Protein AF-0000000072572232 (afdb_homodimer)

Secondary structure (DSSP, 8-state):
----------------SS-------B-----SEEEEEEEE-TTT--EEEES-HHHHHHHHHTT-EEEEEEEEEE---TTTTTS-EEEEEE-TTT--EEEES-HHHHHHHHHTT-EE--GGG-EE-BPTTSSEEEEEEEETTSSS-EEEEES-HHHHHHHHHTTPEEEEEEEEEB--/----------------S--------B-----SEEEEEEEE-TTT--EEEES-HHHHHHHHHTT-EEEEEEEEEE---TTTTTS-EEEEEE-TTT--EEEES-HHHHHHHHHTT-EE--GGG-EE-BPTTSSEEEEEEEETTSSS-EEEEES-HHHHHHHHHTTPEEEEEEEEEB--

Organism: Lactococcus lactis subsp. lactis (strain IL1403) (NCBI:txid272623)

Nearest PDB structures (foldseek):
  4o4h-assembly1_F  TM=4.703E-01  e=6.491E+00  Gallus gallus
  4o4h-assembly1_F  TM=4.704E-01  e=7.653E+00  Gallus gallus

Sequence (352 aa):
MKKIGLVILAAMAFIMGGVINAHQVSADTDPLHERLYRVYNPNSGEHLLTPAGWEVLTLEKAGWKSEGVAFYIPLTEPPYSGYPVVQRLYNPNAGDHHYTTSDFEAASLLSIGWNNDGTAFRFPVAKANTGVPVYRLYNPNAKVGSHHFTMSSFERDSLIKAGWKNEGIAFNAYTKMKKIGLVILAAMAFIMGGVINAHQVSADTDPLHERLYRVYNPNSGEHLLTPAGWEVLTLEKAGWKSEGVAFYIPLTEPPYSGYPVVQRLYNPNAGDHHYTTSDFEAASLLSIGWNNDGTAFRFPVAKANTGVPVYRLYNPNAKVGSHHFTMSSFERDSLIKAGWKNEGIAFNAYTK

Radius of gyration: 26.0 Å; Cα contacts (8 Å, |Δi|>4): 693; chains: 2; bounding box: 51×113×62 Å

InterPro domains:
  IPR043708 Domain of unknown function DUF5648 [PF18885] (36-173)

Structure (mmCIF, N/CA/C/O backbone):
data_AF-0000000072572232-model_v1
#
loop_
_entity.id
_entity.type
_entity.pdbx_description
1 polymer 'Prophage pi3 protein 01'
#
loop_
_atom_site.group_PDB
_atom_site.id
_atom_site.type_symbol
_atom_site.label_atom_id
_atom_site.label_alt_id
_atom_site.label_comp_id
_atom_site.label_asym_id
_atom_site.label_entity_id
_atom_site.label_seq_id
_atom_site.pdbx_PDB_ins_code
_atom_site.Cartn_x
_atom_site.Cartn_y
_atom_site.Cartn_z
_atom_site.occupancy
_atom_site.B_iso_or_equiv
_atom_site.auth_seq_id
_atom_site.auth_comp_id
_atom_site.auth_asym_id
_atom_site.auth_atom_id
_atom_site.pdbx_PDB_model_num
ATOM 1 N N . MET A 1 1 ? 28.875 50.969 32.531 1 31.22 1 MET A N 1
ATOM 2 C CA . MET A 1 1 ? 27.5 50.562 32.188 1 31.22 1 MET A CA 1
ATOM 3 C C . MET A 1 1 ? 27.391 49.062 32.094 1 31.22 1 MET A C 1
ATOM 5 O O . MET A 1 1 ? 28.188 48.406 31.422 1 31.22 1 MET A O 1
ATOM 9 N N . LYS A 1 2 ? 26.938 48.469 33.125 1 35.78 2 LYS A N 1
ATOM 10 C CA . LYS A 1 2 ? 26.891 47.094 33.531 1 35.78 2 LYS A CA 1
ATOM 11 C C . LYS A 1 2 ? 26 46.25 32.625 1 35.78 2 LYS A C 1
ATOM 13 O O . LYS A 1 2 ? 24.828 46.562 32.406 1 35.78 2 LYS A O 1
ATOM 18 N N . LYS A 1 3 ? 26.516 45.688 31.609 1 35.47 3 LYS A N 1
ATOM 19 C CA . LYS A 1 3 ? 25.906 44.906 30.547 1 35.47 3 LYS A CA 1
ATOM 20 C C . LYS A 1 3 ? 25.047 43.781 31.109 1 35.47 3 LYS A C 1
ATOM 22 O O . LYS A 1 3 ? 25.578 42.875 31.766 1 35.47 3 LYS A O 1
ATOM 27 N N . ILE A 1 4 ? 23.812 44.031 31.547 1 31.38 4 ILE A N 1
ATOM 28 C CA . ILE A 1 4 ? 22.922 43.062 32.188 1 31.38 4 ILE A CA 1
ATOM 29 C C . ILE A 1 4 ? 22.594 41.938 31.188 1 31.38 4 ILE A C 1
ATOM 31 O O . ILE A 1 4 ? 22.094 42.188 30.078 1 31.38 4 ILE A O 1
ATOM 35 N N . GLY A 1 5 ? 23.312 40.938 31.125 1 27.23 5 GLY A N 1
ATOM 36 C CA . GLY A 1 5 ? 23.234 39.812 30.234 1 27.23 5 GLY A CA 1
ATOM 37 C C . GLY A 1 5 ? 21.875 39.125 30.266 1 27.23 5 GLY A C 1
ATOM 38 O O . GLY A 1 5 ? 21.469 38.594 31.297 1 27.23 5 GLY A O 1
ATOM 39 N N . LEU A 1 6 ? 20.859 39.594 29.672 1 23.14 6 LEU A N 1
ATOM 40 C CA . LEU A 1 6 ? 19.484 39.125 29.75 1 23.14 6 LEU A CA 1
ATOM 41 C C . LEU A 1 6 ? 19.375 37.719 29.172 1 23.14 6 LEU A C 1
ATOM 43 O O . LEU A 1 6 ? 19.672 37.469 28 1 23.14 6 LEU A O 1
ATOM 47 N N . VAL A 1 7 ? 19.516 36.688 29.953 1 24.48 7 VAL A N 1
ATOM 48 C CA . VAL A 1 7 ? 19.391 35.25 29.672 1 24.48 7 VAL A CA 1
ATOM 49 C C . VAL A 1 7 ? 17.969 34.938 29.203 1 24.48 7 VAL A C 1
ATOM 51 O O . VAL A 1 7 ? 17 35.188 29.938 1 24.48 7 VAL A O 1
ATOM 54 N N . ILE A 1 8 ? 17.562 35.188 28.109 1 22.77 8 ILE A N 1
ATOM 55 C CA . ILE A 1 8 ? 16.203 34.938 27.641 1 22.77 8 ILE A CA 1
ATOM 56 C C . ILE A 1 8 ? 15.867 33.469 27.703 1 22.77 8 ILE A C 1
ATOM 58 O O . ILE A 1 8 ? 16.578 32.625 27.109 1 22.77 8 ILE A O 1
ATOM 62 N N . LEU A 1 9 ? 15.227 32.938 28.734 1 24.44 9 LEU A N 1
ATOM 63 C CA . LEU A 1 9 ? 14.648 31.641 29.094 1 24.44 9 LEU A CA 1
ATOM 64 C C . LEU A 1 9 ? 13.648 31.172 28.031 1 24.44 9 LEU A C 1
ATOM 66 O O . LEU A 1 9 ? 12.664 31.875 27.766 1 24.44 9 LEU A O 1
ATOM 70 N N . ALA A 1 10 ? 13.914 30.547 27.062 1 26.89 10 ALA A N 1
ATOM 71 C CA . ALA A 1 10 ? 13.164 29.922 25.969 1 26.89 10 ALA A CA 1
ATOM 72 C C . ALA A 1 10 ? 12.008 29.094 26.516 1 26.89 10 ALA A C 1
ATOM 74 O O . ALA A 1 10 ? 12.211 28.094 27.188 1 26.89 10 ALA A O 1
ATOM 75 N N . ALA A 1 11 ? 10.898 29.547 26.938 1 24.59 11 ALA A N 1
ATOM 76 C CA . ALA A 1 11 ? 9.695 28.953 27.5 1 24.59 11 ALA A CA 1
ATOM 77 C C . ALA A 1 11 ? 9.125 27.891 26.562 1 24.59 11 ALA A C 1
ATOM 79 O O . ALA A 1 11 ? 8.617 28.203 25.484 1 24.59 11 ALA A O 1
ATOM 80 N N . MET A 1 12 ? 9.703 26.703 26.25 1 28.84 12 MET A N 1
ATOM 81 C CA . MET A 1 12 ? 9.117 25.438 25.859 1 28.84 12 MET A CA 1
ATOM 82 C C . MET A 1 12 ? 7.793 25.203 26.562 1 28.84 12 MET A C 1
ATOM 84 O O . MET A 1 12 ? 7.75 25.125 27.797 1 28.84 12 MET A O 1
ATOM 88 N N . ALA A 1 13 ? 6.754 25.812 26.391 1 28.73 13 ALA A N 1
ATOM 89 C CA . ALA A 1 13 ? 5.648 25.531 27.312 1 28.73 13 ALA A CA 1
ATOM 90 C C . ALA A 1 13 ? 5.504 24.031 27.562 1 28.73 13 ALA A C 1
ATOM 92 O O . ALA A 1 13 ? 5.316 23.266 26.625 1 28.73 13 ALA A O 1
ATOM 93 N N . PHE A 1 14 ? 6.027 23.391 28.516 1 26.78 14 PHE A N 1
ATOM 94 C CA . PHE A 1 14 ? 5.742 22.266 29.406 1 26.78 14 PHE A CA 1
ATOM 95 C C . PHE A 1 14 ? 4.238 22.078 29.578 1 26.78 14 PHE A C 1
ATOM 97 O O . PHE A 1 14 ? 3.596 22.859 30.281 1 26.78 14 PHE A O 1
ATOM 104 N N . ILE A 1 15 ? 3.383 21.75 28.625 1 31.12 15 ILE A N 1
ATOM 105 C CA . ILE A 1 15 ? 2.152 21.188 29.172 1 31.12 15 ILE A CA 1
ATOM 106 C C . ILE A 1 15 ? 2.473 20.344 30.406 1 31.12 15 ILE A C 1
ATOM 108 O O . ILE A 1 15 ? 3.367 19.484 30.359 1 31.12 15 ILE A O 1
ATOM 112 N N . MET A 1 16 ? 2.23 20.672 31.531 1 27.77 16 MET A N 1
ATOM 113 C CA . MET A 1 16 ? 2.301 19.922 32.781 1 27.77 16 MET A CA 1
ATOM 114 C C . MET A 1 16 ? 1.987 18.453 32.562 1 27.77 16 MET A C 1
ATOM 116 O O . MET A 1 16 ? 1.355 18.094 31.562 1 27.77 16 MET A O 1
ATOM 120 N N . GLY A 1 17 ? 2.393 17.406 33.469 1 31.92 17 GLY A N 1
ATOM 121 C CA . GLY A 1 17 ? 2.391 15.977 33.781 1 31.92 17 GLY A CA 1
ATOM 122 C C . GLY A 1 17 ? 1.076 15.297 33.438 1 31.92 17 GLY A C 1
ATOM 123 O O . GLY A 1 17 ? 0.829 14.172 33.875 1 31.92 17 GLY A O 1
ATOM 124 N N . GLY A 1 18 ? 0.035 16.047 33.219 1 32.09 18 GLY A N 1
ATOM 125 C CA . GLY A 1 18 ? -1.15 15.219 33.062 1 32.09 18 GLY A CA 1
ATOM 126 C C . GLY A 1 18 ? -1.168 14.43 31.766 1 32.09 18 GLY A C 1
ATOM 127 O O . GLY A 1 18 ? -0.594 14.867 30.766 1 32.09 18 GLY A O 1
ATOM 128 N N . VAL A 1 19 ? -1.332 13.07 31.75 1 33.12 19 VAL A N 1
ATOM 129 C CA . VAL A 1 19 ? -1.495 12 30.766 1 33.12 19 VAL A CA 1
ATOM 130 C C . VAL A 1 19 ? -2.377 12.484 29.609 1 33.12 19 VAL A C 1
ATOM 132 O O . VAL A 1 19 ? -3.602 12.562 29.75 1 33.12 19 VAL A O 1
ATOM 135 N N . ILE A 1 20 ? -2.107 13.672 29.016 1 38.25 20 ILE A N 1
ATOM 136 C CA . ILE A 1 20 ? -2.969 13.898 27.859 1 38.25 20 ILE A CA 1
ATOM 137 C C . ILE A 1 20 ? -2.975 12.656 26.969 1 38.25 20 ILE A C 1
ATOM 139 O O . ILE A 1 20 ? -1.915 12.117 26.641 1 38.25 20 ILE A O 1
ATOM 143 N N . ASN A 1 21 ? -3.914 11.82 27.125 1 39.12 21 ASN A N 1
ATOM 144 C CA . ASN A 1 21 ? -4.199 10.695 26.25 1 39.12 21 ASN A CA 1
ATOM 145 C C . ASN A 1 21 ? -4.195 11.125 24.781 1 39.12 21 ASN A C 1
ATOM 147 O O . ASN A 1 21 ? -5.223 11.555 24.25 1 39.12 21 ASN A O 1
ATOM 151 N N . ALA A 1 22 ? -3.094 11.859 24.391 1 46.31 22 ALA A N 1
ATOM 152 C CA . ALA A 1 22 ? -2.914 12.18 22.984 1 46.31 22 ALA A CA 1
ATOM 153 C C . ALA A 1 22 ? -3.227 10.977 22.109 1 46.31 22 ALA A C 1
ATOM 155 O O . ALA A 1 22 ? -3.109 9.828 22.547 1 46.31 22 ALA A O 1
ATOM 156 N N . HIS A 1 23 ? -4.152 11.242 21.188 1 50.34 23 HIS A N 1
ATOM 157 C CA . HIS A 1 23 ? -4.336 10.172 20.219 1 50.34 23 HIS A CA 1
ATOM 158 C C . HIS A 1 23 ? -3.031 9.414 19.984 1 50.34 23 HIS A C 1
ATOM 160 O O . HIS A 1 23 ? -2.033 10.008 19.562 1 50.34 23 HIS A O 1
ATOM 166 N N . GLN A 1 24 ? -2.879 8.312 20.781 1 49.5 24 GLN A N 1
ATOM 167 C CA . GLN A 1 24 ? -1.706 7.453 20.672 1 49.5 24 GLN A CA 1
ATOM 168 C C . GLN A 1 24 ? -1.565 6.902 19.25 1 49.5 24 GLN A C 1
ATOM 170 O O . GLN A 1 24 ? -2.43 6.164 18.781 1 49.5 24 GLN A O 1
ATOM 175 N N . VAL A 1 25 ? -1.086 7.734 18.328 1 55.62 25 VAL A N 1
ATOM 176 C CA . VAL A 1 25 ? -0.628 7.141 17.078 1 55.62 25 VAL A CA 1
ATOM 177 C C . VAL A 1 25 ? 0.175 5.875 17.359 1 55.62 25 VAL A C 1
ATOM 179 O O . VAL A 1 25 ? 0.998 5.852 18.281 1 55.62 25 VAL A O 1
ATOM 182 N N . SER A 1 26 ? -0.55 4.754 17.109 1 53.94 26 SER A N 1
ATOM 183 C CA . SER A 1 26 ? 0.166 3.502 17.344 1 53.94 26 SER A CA 1
ATOM 184 C C . SER A 1 26 ? 1.565 3.547 16.75 1 53.94 26 SER A C 1
ATOM 186 O O . SER A 1 26 ? 1.743 3.992 15.609 1 53.94 26 SER A O 1
ATOM 188 N N . ALA A 1 27 ? 2.559 3.457 17.641 1 47.38 27 ALA A N 1
ATOM 189 C CA . ALA A 1 27 ? 3.967 3.355 17.266 1 47.38 27 ALA A CA 1
ATOM 190 C C . ALA A 1 27 ? 4.188 2.236 16.25 1 47.38 27 ALA A C 1
ATOM 192 O O . ALA A 1 27 ? 5.32 1.79 16.047 1 47.38 27 ALA A O 1
ATOM 193 N N . ASP A 1 28 ? 2.988 1.744 15.633 1 54.41 28 ASP A N 1
ATOM 194 C CA . ASP A 1 28 ? 3.361 0.708 14.672 1 54.41 28 ASP A CA 1
ATOM 195 C C . ASP A 1 28 ? 4.52 1.166 13.789 1 54.41 28 ASP A C 1
ATOM 197 O O . ASP A 1 28 ? 4.473 2.252 13.203 1 54.41 28 ASP A O 1
ATOM 201 N N . THR A 1 29 ? 5.664 0.554 14.219 1 56.69 29 THR A N 1
ATOM 202 C CA . THR A 1 29 ? 6.945 0.84 13.586 1 56.69 29 THR A CA 1
ATOM 203 C C . THR A 1 29 ? 6.789 0.979 12.078 1 56.69 29 THR A C 1
ATOM 205 O O . THR A 1 29 ? 5.883 0.385 11.484 1 56.69 29 THR A O 1
ATOM 208 N N . ASP A 1 30 ? 7.406 2.021 11.531 1 57.66 30 ASP A N 1
ATOM 209 C CA . ASP A 1 30 ? 7.547 2.355 10.117 1 57.66 30 ASP A CA 1
ATOM 210 C C . ASP A 1 30 ? 7.855 1.11 9.289 1 57.66 30 ASP A C 1
ATOM 212 O O . ASP A 1 30 ? 8.664 0.272 9.695 1 57.66 30 ASP A O 1
ATOM 216 N N . PRO A 1 31 ? 6.898 0.952 8.336 1 62.91 31 PRO A N 1
ATOM 217 C CA . PRO A 1 31 ? 7.246 -0.194 7.492 1 62.91 31 PRO A CA 1
ATOM 218 C C . PRO A 1 31 ? 8.602 -0.031 6.809 1 62.91 31 PRO A C 1
ATOM 220 O O . PRO A 1 31 ? 8.938 1.06 6.336 1 62.91 31 PRO A O 1
ATOM 223 N N . LEU A 1 32 ? 9.555 -0.883 7.004 1 74.62 32 LEU A N 1
ATOM 224 C CA . LEU A 1 32 ? 10.828 -0.903 6.289 1 74.62 32 LEU A CA 1
ATOM 225 C C . LEU A 1 32 ? 10.656 -1.463 4.883 1 74.62 32 LEU A C 1
ATOM 227 O O . LEU A 1 32 ? 11.344 -1.042 3.953 1 74.62 32 LEU A O 1
ATOM 231 N N . HIS A 1 33 ? 9.688 -2.232 4.793 1 88.12 33 HIS A N 1
ATOM 232 C CA . HIS A 1 33 ? 9.422 -2.918 3.535 1 88.12 33 HIS A CA 1
ATOM 233 C C . HIS A 1 33 ? 7.93 -2.977 3.242 1 88.12 33 HIS A C 1
ATOM 235 O O . HIS A 1 33 ? 7.109 -2.785 4.141 1 88.12 33 HIS A O 1
ATOM 241 N N . GLU A 1 34 ? 7.68 -3.033 2.025 1 91.31 34 GLU A N 1
ATOM 242 C CA . GLU A 1 34 ? 6.312 -3.301 1.597 1 91.31 34 GLU A CA 1
ATOM 243 C C . GLU A 1 34 ? 6.004 -4.793 1.628 1 91.31 34 GLU A C 1
ATOM 245 O O . GLU A 1 34 ? 6.887 -5.621 1.384 1 91.31 34 GLU A O 1
ATOM 250 N N . ARG A 1 35 ? 4.785 -5.117 1.981 1 91.5 35 ARG A N 1
ATOM 251 C CA . ARG A 1 35 ? 4.348 -6.508 2.004 1 91.5 35 ARG A CA 1
ATOM 252 C C . ARG A 1 35 ? 3.934 -6.977 0.612 1 91.5 35 ARG A C 1
ATOM 254 O O . ARG A 1 35 ? 3.289 -6.234 -0.131 1 91.5 35 ARG A O 1
ATOM 261 N N . LEU A 1 36 ? 4.371 -8.18 0.277 1 94.69 36 LEU A N 1
ATOM 262 C CA . LEU A 1 36 ? 3.883 -8.906 -0.892 1 94.69 36 LEU A CA 1
ATOM 263 C C . LEU A 1 36 ? 3.051 -10.117 -0.474 1 94.69 36 LEU A C 1
ATOM 265 O O . LEU A 1 36 ? 3.559 -11.023 0.181 1 94.69 36 LEU A O 1
ATOM 269 N N . TYR A 1 37 ? 1.81 -10.117 -0.898 1 93.56 37 TYR A N 1
ATOM 270 C CA . TYR A 1 37 ? 0.862 -11.141 -0.469 1 93.56 37 TYR A CA 1
ATOM 271 C C . TYR A 1 37 ? 0.821 -12.297 -1.461 1 93.56 37 TYR A C 1
ATOM 273 O O . TYR A 1 37 ? 1.107 -12.117 -2.646 1 93.56 37 TYR A O 1
ATOM 281 N N . ARG A 1 38 ? 0.515 -13.414 -0.936 1 93.75 38 ARG A N 1
ATOM 282 C CA . ARG A 1 38 ? 0.226 -14.578 -1.764 1 93.75 38 ARG A CA 1
ATOM 283 C C . ARG A 1 38 ? -1.171 -15.125 -1.479 1 93.75 38 ARG A C 1
ATOM 285 O O . ARG A 1 38 ? -1.583 -15.211 -0.32 1 93.75 38 ARG A O 1
ATOM 292 N N . VAL A 1 39 ? -1.889 -15.398 -2.553 1 93.69 39 VAL A N 1
ATOM 293 C CA . VAL A 1 39 ? -3.252 -15.914 -2.467 1 93.69 39 VAL A CA 1
ATOM 294 C C . VAL A 1 39 ? -3.381 -17.188 -3.305 1 93.69 39 VAL A C 1
ATOM 296 O O . VAL A 1 39 ? -2.84 -17.266 -4.41 1 93.69 39 VAL A O 1
ATOM 299 N N . TYR A 1 40 ? -4.059 -18.156 -2.771 1 92.94 40 TYR A N 1
ATOM 300 C CA . TYR A 1 40 ? -4.152 -19.484 -3.375 1 92.94 40 TYR A CA 1
ATOM 301 C C . TYR A 1 40 ? -5.547 -19.734 -3.928 1 92.94 40 TYR A C 1
ATOM 303 O O . TYR A 1 40 ? -6.547 -19.422 -3.275 1 92.94 40 TYR A O 1
ATOM 311 N N . ASN A 1 41 ? -5.648 -20.188 -5.16 1 92.56 41 ASN A N 1
ATOM 312 C CA . ASN A 1 41 ? -6.898 -20.656 -5.75 1 92.56 41 ASN A CA 1
ATOM 313 C C . ASN A 1 41 ? -7.043 -22.172 -5.621 1 92.56 41 ASN A C 1
ATOM 315 O O . ASN A 1 41 ? -6.383 -22.922 -6.34 1 92.56 41 ASN A O 1
ATOM 319 N N . PRO A 1 42 ? -7.934 -22.641 -4.738 1 90.75 42 PRO A N 1
ATOM 320 C CA . PRO A 1 42 ? -8.031 -24.094 -4.539 1 90.75 42 PRO A CA 1
ATOM 321 C C . PRO A 1 42 ? -8.594 -24.812 -5.758 1 90.75 42 PRO A C 1
ATOM 323 O O . PRO A 1 42 ? -8.438 -26.031 -5.887 1 90.75 42 PRO A O 1
ATOM 326 N N . ASN A 1 43 ? -9.273 -24.125 -6.613 1 89 43 ASN A N 1
ATOM 327 C CA . ASN A 1 43 ? -9.867 -24.75 -7.793 1 89 43 ASN A CA 1
ATOM 328 C C . ASN A 1 43 ? -8.828 -24.984 -8.891 1 89 43 ASN A C 1
ATOM 330 O O . ASN A 1 43 ? -8.805 -26.047 -9.516 1 89 43 ASN A O 1
ATOM 334 N N . SER A 1 44 ? -8 -24.047 -9.094 1 86.12 44 SER A N 1
ATOM 335 C CA . SER A 1 44 ? -7.039 -24.156 -10.18 1 86.12 44 SER A CA 1
ATOM 336 C C . SER A 1 44 ? -5.668 -24.594 -9.672 1 86.12 44 SER A C 1
ATOM 338 O O . SER A 1 44 ? -4.82 -25.031 -10.453 1 86.12 44 SER A O 1
ATOM 340 N N . GLY A 1 45 ? -5.387 -24.328 -8.32 1 86.5 45 GLY A N 1
ATOM 341 C CA . GLY A 1 45 ? -4.074 -24.594 -7.762 1 86.5 45 GLY A CA 1
ATOM 342 C C . GLY A 1 45 ? -3.104 -23.453 -7.922 1 86.5 45 GLY A C 1
ATOM 343 O O . GLY A 1 45 ? -1.923 -23.578 -7.59 1 86.5 45 GLY A O 1
ATOM 344 N N . GLU A 1 46 ? -3.523 -22.328 -8.328 1 89.44 46 GLU A N 1
ATOM 345 C CA . GLU A 1 46 ? -2.658 -21.188 -8.609 1 89.44 46 GLU A CA 1
ATOM 346 C C . GLU A 1 46 ? -2.35 -20.406 -7.336 1 89.44 46 GLU A C 1
ATOM 348 O O . GLU A 1 46 ? -3.232 -20.188 -6.504 1 89.44 46 GLU A O 1
ATOM 353 N N . HIS A 1 47 ? -1.087 -20.031 -7.219 1 92.81 47 HIS A N 1
ATOM 354 C CA . HIS A 1 47 ? -0.665 -19.047 -6.219 1 92.81 47 HIS A CA 1
ATOM 355 C C . HIS A 1 47 ? -0.37 -17.703 -6.859 1 92.81 47 HIS A C 1
ATOM 357 O O . HIS A 1 47 ? 0.496 -17.594 -7.734 1 92.81 47 HIS A O 1
ATOM 363 N N . LEU A 1 48 ? -1.125 -16.734 -6.441 1 94.5 48 LEU A N 1
ATOM 364 C CA . LEU A 1 48 ? -0.997 -15.391 -6.996 1 94.5 48 LEU A CA 1
ATOM 365 C C . LEU A 1 48 ? -0.264 -14.469 -6.027 1 94.5 48 LEU A C 1
ATOM 367 O O . LEU A 1 48 ? -0.529 -14.492 -4.824 1 94.5 48 LEU A O 1
ATOM 371 N N . LEU A 1 49 ? 0.694 -13.719 -6.543 1 96.31 49 LEU A N 1
ATOM 372 C CA . LEU A 1 49 ? 1.363 -12.672 -5.773 1 96.31 49 LEU A CA 1
ATOM 373 C C . LEU A 1 49 ? 0.757 -11.305 -6.07 1 96.31 49 LEU A C 1
ATOM 375 O O . LEU A 1 49 ? 0.461 -10.992 -7.227 1 96.31 49 LEU A O 1
ATOM 379 N N . THR A 1 50 ? 0.612 -10.5 -4.98 1 96.44 50 THR A N 1
ATOM 380 C CA . THR A 1 50 ? 0.094 -9.156 -5.211 1 96.44 50 THR A CA 1
ATOM 381 C C . THR A 1 50 ? 0.576 -8.195 -4.129 1 96.44 50 THR A C 1
ATOM 383 O O . THR A 1 50 ? 0.619 -8.555 -2.949 1 96.44 50 THR A O 1
ATOM 386 N N . PRO A 1 51 ? 0.976 -6.984 -4.539 1 95.25 51 PRO A N 1
ATOM 387 C CA . PRO A 1 51 ? 1.249 -5.941 -3.549 1 95.25 51 PRO A CA 1
ATOM 388 C C . PRO A 1 51 ? -0.014 -5.219 -3.09 1 95.25 51 PRO A C 1
ATOM 390 O O . PRO A 1 51 ? 0.038 -4.398 -2.168 1 95.25 51 PRO A O 1
ATOM 393 N N . ALA A 1 52 ? -1.139 -5.488 -3.76 1 94.56 52 ALA A N 1
ATOM 394 C CA . ALA A 1 52 ? -2.385 -4.77 -3.508 1 94.56 52 ALA A CA 1
ATOM 395 C C . ALA A 1 52 ? -3.225 -5.48 -2.451 1 94.56 52 ALA A C 1
ATOM 397 O O . ALA A 1 52 ? -3.893 -6.477 -2.748 1 94.56 52 ALA A O 1
ATOM 398 N N . GLY A 1 53 ? -3.312 -4.867 -1.285 1 92.62 53 GLY A N 1
ATOM 399 C CA . GLY A 1 53 ? -4.105 -5.473 -0.226 1 92.62 53 GLY A CA 1
ATOM 400 C C . GLY A 1 53 ? -5.57 -5.633 -0.592 1 92.62 53 GLY A C 1
ATOM 401 O O . GLY A 1 53 ? -6.199 -6.625 -0.226 1 92.62 53 GLY A O 1
ATOM 402 N N . TRP A 1 54 ? -6.109 -4.637 -1.287 1 93.75 54 TRP A N 1
ATOM 403 C CA . TRP A 1 54 ? -7.516 -4.711 -1.659 1 93.75 54 TRP A CA 1
ATOM 404 C C . TRP A 1 54 ? -7.777 -5.902 -2.574 1 93.75 54 TRP A C 1
ATOM 406 O O . TRP A 1 54 ? -8.875 -6.461 -2.578 1 93.75 54 TRP A O 1
ATOM 416 N N . GLU A 1 55 ? -6.793 -6.266 -3.389 1 95.69 55 GLU A N 1
ATOM 417 C CA . GLU A 1 55 ? -6.973 -7.418 -4.266 1 95.69 55 GLU A CA 1
ATOM 418 C C . GLU A 1 55 ? -7.152 -8.703 -3.461 1 95.69 55 GLU A C 1
ATOM 420 O O . GLU A 1 55 ? -7.906 -9.586 -3.861 1 95.69 55 GLU A O 1
ATOM 425 N N . VAL A 1 56 ? -6.414 -8.805 -2.354 1 94.81 56 VAL A N 1
ATOM 426 C CA . VAL A 1 56 ? -6.539 -9.969 -1.489 1 94.81 56 VAL A CA 1
ATOM 427 C C . VAL A 1 56 ? -7.992 -10.141 -1.062 1 94.81 56 VAL A C 1
ATOM 429 O O . VAL A 1 56 ? -8.555 -11.234 -1.172 1 94.81 56 VAL A O 1
ATOM 432 N N . LEU A 1 57 ? -8.594 -9.07 -0.71 1 92.81 57 LEU A N 1
ATOM 433 C CA . LEU A 1 57 ? -9.984 -9.109 -0.262 1 92.81 57 LEU A CA 1
ATOM 434 C C . LEU A 1 57 ? -10.914 -9.508 -1.405 1 92.81 57 LEU A C 1
ATOM 436 O O . LEU A 1 57 ? -11.836 -10.305 -1.215 1 92.81 57 LEU A O 1
ATOM 440 N N . THR A 1 58 ? -10.648 -8.953 -2.531 1 94.38 58 THR A N 1
ATOM 441 C CA . THR A 1 58 ? -11.461 -9.242 -3.707 1 94.38 58 THR A CA 1
ATOM 442 C C . THR A 1 58 ? -11.359 -10.719 -4.082 1 94.38 58 THR A C 1
ATOM 444 O O . THR A 1 58 ? -12.367 -11.359 -4.367 1 94.38 58 THR A O 1
ATOM 447 N N . LEU A 1 59 ? -10.156 -11.258 -4.031 1 95.19 59 LEU A N 1
ATOM 448 C CA . LEU A 1 59 ? -9.922 -12.648 -4.398 1 95.19 59 LEU A CA 1
ATOM 449 C C . LEU A 1 59 ? -10.531 -13.594 -3.361 1 95.19 59 LEU A C 1
ATOM 451 O O . LEU A 1 59 ? -11.07 -14.648 -3.713 1 95.19 59 LEU A O 1
ATOM 455 N N . GLU A 1 60 ? -10.461 -13.188 -2.074 1 94.62 60 GLU A N 1
ATOM 456 C CA . GLU A 1 60 ? -11.086 -14 -1.037 1 94.62 60 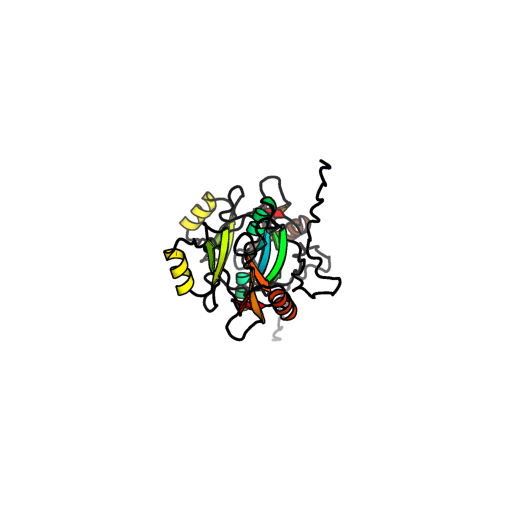GLU A CA 1
ATOM 457 C C . GLU A 1 60 ? -12.594 -14.094 -1.231 1 94.62 60 GLU A C 1
ATOM 459 O O . GLU A 1 60 ? -13.188 -15.156 -1.062 1 94.62 60 GLU A O 1
ATOM 464 N N . LYS A 1 61 ? -13.164 -13.008 -1.647 1 94.38 61 LYS A N 1
ATOM 465 C CA . LYS A 1 61 ? -14.594 -13 -1.939 1 94.38 61 LYS A CA 1
ATOM 466 C C . LYS A 1 61 ? -14.922 -13.906 -3.121 1 94.38 61 LYS A C 1
ATOM 468 O O . LYS A 1 61 ? -16.016 -14.469 -3.195 1 94.38 61 LYS A O 1
ATOM 473 N N . ALA A 1 62 ? -13.938 -14.117 -3.963 1 96.12 62 ALA A N 1
ATOM 474 C CA . ALA A 1 62 ? -14.109 -14.945 -5.156 1 96.12 62 ALA A CA 1
ATOM 475 C C . ALA A 1 62 ? -13.758 -16.406 -4.875 1 96.12 62 ALA A C 1
ATOM 477 O O . ALA A 1 62 ? -13.734 -17.234 -5.789 1 96.12 62 ALA A O 1
ATOM 478 N N . GLY A 1 63 ? -13.383 -16.688 -3.646 1 95.69 63 GLY A N 1
ATOM 479 C CA . GLY A 1 63 ? -13.188 -18.078 -3.275 1 95.69 63 GLY A CA 1
ATOM 480 C C . GLY A 1 63 ? -11.719 -18.453 -3.119 1 95.69 63 GLY A C 1
ATOM 481 O O . GLY A 1 63 ? -11.398 -19.594 -2.777 1 95.69 63 GLY A O 1
ATOM 482 N N . TRP A 1 64 ? -10.906 -17.516 -3.375 1 94.25 64 TRP A N 1
ATOM 483 C CA . TRP A 1 64 ? -9.484 -17.75 -3.123 1 94.25 64 TRP A CA 1
ATOM 484 C C . TRP A 1 64 ? -9.188 -17.75 -1.627 1 94.25 64 TRP A C 1
ATOM 486 O O . TRP A 1 64 ? -10.039 -17.344 -0.822 1 94.25 64 TRP A O 1
ATOM 496 N N . LYS A 1 65 ? -8.008 -18.234 -1.244 1 92.81 65 LYS A N 1
ATOM 497 C CA . LYS A 1 65 ? -7.566 -18.281 0.148 1 92.81 65 LYS A CA 1
ATOM 498 C C . LYS A 1 65 ? -6.27 -17.5 0.336 1 92.81 65 LYS A C 1
ATOM 500 O O . LYS A 1 65 ? -5.262 -17.797 -0.307 1 92.81 65 LYS A O 1
ATOM 505 N N . SER A 1 66 ? -6.387 -16.516 1.218 1 92.88 66 SER A N 1
ATOM 506 C CA . SER A 1 66 ? -5.16 -15.789 1.529 1 92.88 66 SER A CA 1
ATOM 507 C C . SER A 1 66 ? -4.145 -16.688 2.232 1 92.88 66 SER A C 1
ATOM 509 O O . SER A 1 66 ? -4.496 -17.438 3.15 1 92.88 66 SER A O 1
ATOM 511 N N . GLU A 1 67 ? -2.902 -16.562 1.81 1 90.88 67 GLU A N 1
ATOM 512 C CA . GLU A 1 67 ? -1.796 -17.219 2.486 1 90.88 67 GLU A CA 1
ATOM 513 C C . GLU A 1 67 ? -0.989 -16.234 3.328 1 90.88 67 GLU A C 1
ATOM 515 O O . GLU A 1 67 ? -0.081 -16.641 4.062 1 90.88 67 GLU A O 1
ATOM 520 N N . GLY A 1 68 ? -1.347 -14.938 3.252 1 90.06 68 GLY A N 1
ATOM 521 C CA . GLY A 1 68 ? -0.683 -13.891 4.012 1 90.06 68 GLY A CA 1
ATOM 522 C C . GLY A 1 68 ? 0.471 -13.25 3.262 1 90.06 68 GLY A C 1
ATOM 523 O O . GLY A 1 68 ? 0.442 -13.156 2.033 1 90.06 68 GLY A O 1
ATOM 524 N N . VAL A 1 69 ? 1.383 -12.719 4.02 1 91 69 VAL A N 1
ATOM 525 C CA . VAL A 1 69 ? 2.555 -12.062 3.445 1 91 69 VAL A CA 1
ATOM 526 C C . VAL A 1 69 ? 3.598 -13.109 3.066 1 91 69 VAL A C 1
ATOM 528 O O . VAL A 1 69 ? 4.129 -13.812 3.934 1 91 69 VAL A O 1
ATOM 531 N N . ALA A 1 70 ? 3.844 -13.18 1.781 1 92.12 70 ALA A N 1
ATOM 532 C CA . ALA A 1 70 ? 4.805 -14.164 1.289 1 92.12 70 ALA A CA 1
ATOM 533 C C . ALA A 1 70 ? 6.23 -13.633 1.387 1 92.12 70 ALA A C 1
ATOM 535 O O . ALA A 1 70 ? 7.152 -14.375 1.744 1 92.12 70 ALA A O 1
ATOM 536 N N . PHE A 1 71 ? 6.363 -12.344 1.012 1 93.06 71 PHE A N 1
ATOM 537 C CA . PHE A 1 71 ? 7.672 -11.703 0.972 1 93.06 71 PHE A CA 1
ATOM 538 C C . PHE A 1 71 ? 7.559 -10.227 1.324 1 93.06 71 PHE A C 1
ATOM 540 O O . PHE A 1 71 ? 6.461 -9.672 1.356 1 93.06 71 PHE A O 1
ATOM 547 N N . TYR A 1 72 ? 8.742 -9.688 1.591 1 93 72 TYR A N 1
ATOM 548 C CA . TYR A 1 72 ? 8.867 -8.242 1.727 1 93 72 TYR A CA 1
ATOM 549 C C . TYR A 1 72 ? 9.68 -7.652 0.58 1 93 72 TYR A C 1
ATOM 551 O O . TYR A 1 72 ? 10.656 -8.258 0.126 1 93 72 TYR A O 1
ATOM 559 N N . ILE A 1 73 ? 9.211 -6.492 0.15 1 95.5 73 ILE A N 1
ATOM 560 C CA . ILE A 1 73 ? 9.828 -5.883 -1.025 1 95.5 73 ILE A CA 1
ATOM 561 C C . ILE A 1 73 ? 10.203 -4.434 -0.718 1 95.5 73 ILE A C 1
ATOM 563 O O . ILE A 1 73 ? 9.797 -3.885 0.306 1 95.5 73 ILE A O 1
ATOM 567 N N . PRO A 1 74 ? 11.047 -3.842 -1.585 1 94.81 74 PRO A N 1
ATOM 568 C CA . PRO A 1 74 ? 11.492 -2.473 -1.309 1 94.81 74 PRO A CA 1
ATOM 569 C C . PRO A 1 74 ? 10.328 -1.491 -1.182 1 94.81 74 PRO A C 1
ATOM 571 O O . PRO A 1 74 ? 9.344 -1.592 -1.924 1 94.81 74 PRO A O 1
ATOM 574 N N . LEU A 1 75 ? 10.5 -0.682 -0.19 1 93.12 75 LEU A N 1
ATOM 575 C CA . LEU A 1 75 ? 9.617 0.472 -0.073 1 93.12 75 LEU A CA 1
ATOM 57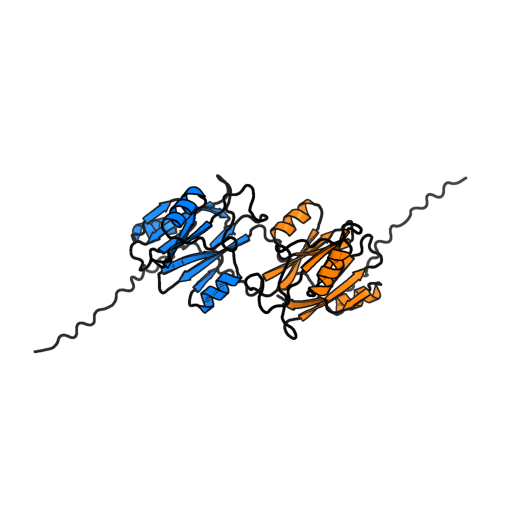6 C C . LEU A 1 75 ? 10.156 1.653 -0.874 1 93.12 75 LEU A C 1
ATOM 578 O O . LEU A 1 75 ? 11.039 2.375 -0.405 1 93.12 75 LEU A O 1
ATOM 582 N N . THR A 1 76 ? 9.641 1.847 -2.078 1 93.5 76 THR A N 1
ATOM 583 C CA . THR A 1 76 ? 10.164 2.881 -2.963 1 93.5 76 THR A CA 1
ATOM 584 C C . THR A 1 76 ? 9.055 3.482 -3.814 1 93.5 76 THR A C 1
ATOM 586 O O . THR A 1 76 ? 8.039 2.83 -4.07 1 93.5 76 THR A O 1
ATOM 589 N N . GLU A 1 77 ? 9.25 4.645 -4.195 1 93.88 77 GLU A N 1
ATOM 590 C CA . GLU A 1 77 ? 8.258 5.391 -4.965 1 93.88 77 GLU A CA 1
ATOM 591 C C . GLU A 1 77 ? 8.094 4.805 -6.363 1 93.88 77 GLU A C 1
ATOM 593 O O . GLU A 1 77 ? 9.086 4.555 -7.059 1 93.88 77 GLU A O 1
ATOM 598 N N . PRO A 1 78 ? 6.785 4.551 -6.672 1 92.44 78 PRO A N 1
ATOM 599 C CA . PRO A 1 78 ? 6.605 4.227 -8.086 1 92.44 78 PRO A CA 1
ATOM 600 C C . PRO A 1 78 ? 7.121 5.324 -9.016 1 92.44 78 PRO A C 1
ATOM 602 O O . PRO A 1 78 ? 7.043 6.508 -8.68 1 92.44 78 PRO A O 1
ATOM 605 N N . PRO A 1 79 ? 7.652 4.992 -10.328 1 94.75 79 PRO A N 1
ATOM 606 C CA . PRO A 1 79 ? 7.613 3.672 -10.961 1 94.75 79 PRO A CA 1
ATOM 607 C C . PRO A 1 79 ? 8.781 2.783 -10.539 1 94.75 79 PRO A C 1
ATOM 609 O O . PRO A 1 79 ? 9.266 1.972 -11.336 1 94.75 79 PRO A O 1
ATOM 612 N N . TYR A 1 80 ? 9.453 3.035 -9.367 1 96.38 80 TYR A N 1
ATOM 613 C CA . TYR A 1 80 ? 10.422 2.146 -8.734 1 96.38 80 TYR A CA 1
ATOM 614 C C . TYR A 1 80 ? 11.797 2.273 -9.391 1 96.38 80 TYR A C 1
ATOM 616 O O . TYR A 1 80 ? 12.445 1.267 -9.68 1 96.38 80 TYR A O 1
ATOM 624 N N . SER A 1 81 ? 12.109 3.504 -9.633 1 95 81 SER A N 1
ATOM 625 C CA . SER A 1 81 ? 13.383 3.77 -10.297 1 95 81 SER A CA 1
ATOM 626 C C . SER A 1 81 ? 14.539 3.1 -9.562 1 95 81 SER A C 1
ATOM 628 O O . SER A 1 81 ? 14.648 3.199 -8.336 1 95 81 SER A O 1
ATOM 630 N N . GLY A 1 82 ? 15.375 2.42 -10.336 1 94.94 82 GLY A N 1
ATOM 631 C CA . GLY A 1 82 ? 16.578 1.827 -9.789 1 94.94 82 GLY A CA 1
ATOM 632 C C . GLY A 1 82 ? 16.375 0.41 -9.289 1 94.94 82 GLY A C 1
ATOM 633 O O . GLY A 1 82 ? 17.328 -0.244 -8.852 1 94.94 82 GLY A O 1
ATOM 634 N N . TYR A 1 83 ? 15.219 -0.102 -9.367 1 96.94 83 TYR A N 1
ATOM 635 C CA . TYR A 1 83 ? 14.914 -1.459 -8.93 1 96.94 83 TYR A CA 1
ATOM 636 C C . TYR A 1 83 ? 14.422 -2.311 -10.094 1 96.94 83 TYR A C 1
ATOM 638 O O . TYR A 1 83 ? 13.781 -1.8 -11.016 1 96.94 83 TYR A O 1
ATOM 646 N N . PRO A 1 84 ? 14.758 -3.643 -10.055 1 97.38 84 PRO A N 1
ATOM 647 C CA . PRO A 1 84 ? 13.961 -4.504 -10.938 1 97.38 84 PRO A CA 1
ATOM 648 C C . PRO A 1 84 ? 12.469 -4.48 -10.586 1 97.38 84 PRO A C 1
ATOM 650 O O . PRO A 1 84 ? 12.109 -4.477 -9.414 1 97.38 84 PRO A O 1
ATOM 653 N N . VAL A 1 85 ? 11.656 -4.418 -11.578 1 98.25 85 VAL A N 1
ATOM 654 C CA . VAL A 1 85 ? 10.211 -4.324 -11.367 1 98.25 85 VAL A CA 1
ATOM 655 C C . VAL A 1 85 ? 9.523 -5.559 -11.953 1 98.25 85 VAL A C 1
ATOM 657 O O . VAL A 1 85 ? 9.695 -5.875 -13.125 1 98.25 85 VAL A O 1
ATOM 660 N N . VAL A 1 86 ? 8.789 -6.227 -11.117 1 98.25 86 VAL A N 1
ATOM 661 C CA . VAL A 1 86 ? 8.055 -7.406 -11.555 1 98.25 86 VAL A CA 1
ATOM 662 C C . VAL A 1 86 ? 6.734 -6.984 -12.203 1 98.25 86 VAL A C 1
ATOM 664 O O . VAL A 1 86 ? 5.988 -6.176 -11.641 1 98.25 86 VAL A O 1
ATOM 667 N N . GLN A 1 87 ? 6.492 -7.512 -13.352 1 98.19 87 GLN A N 1
ATOM 668 C CA . GLN A 1 87 ? 5.203 -7.406 -14.031 1 98.19 87 GLN A CA 1
ATOM 669 C C . GLN A 1 87 ? 4.422 -8.719 -13.938 1 98.19 87 GLN A C 1
ATOM 671 O O . GLN A 1 87 ? 5.008 -9.797 -14.016 1 98.19 87 GLN A O 1
ATOM 676 N N . ARG A 1 88 ? 3.154 -8.555 -13.734 1 97.75 88 ARG A N 1
ATOM 677 C CA . ARG A 1 88 ? 2.273 -9.719 -13.695 1 97.75 88 ARG A CA 1
ATOM 678 C C . ARG A 1 88 ? 1.476 -9.852 -14.992 1 97.75 88 ARG A C 1
ATOM 680 O O . ARG A 1 88 ? 0.773 -8.914 -15.383 1 97.75 88 ARG A O 1
ATOM 687 N N . LEU A 1 89 ? 1.664 -10.977 -15.68 1 97.19 89 LEU A N 1
ATOM 688 C CA . LEU A 1 89 ? 0.981 -11.25 -16.938 1 97.19 89 LEU A CA 1
ATOM 689 C C . LEU A 1 89 ? -0.029 -12.383 -16.781 1 97.19 89 LEU A C 1
ATOM 691 O O . LEU A 1 89 ? 0.223 -13.344 -16.047 1 97.19 89 LEU A O 1
ATOM 695 N N . TYR A 1 90 ? -1.155 -12.234 -17.453 1 96.38 90 TYR A N 1
ATOM 696 C CA . TYR A 1 90 ? -2.244 -13.203 -17.359 1 96.38 90 TYR A CA 1
ATOM 697 C C . TYR A 1 90 ? -2.479 -13.883 -18.703 1 96.38 90 TYR A C 1
ATOM 699 O O . TYR A 1 90 ? -2.545 -13.219 -19.75 1 96.38 90 TYR A O 1
ATOM 707 N N . ASN A 1 91 ? -2.555 -15.18 -18.609 1 93.75 91 ASN A N 1
ATOM 708 C CA . ASN A 1 91 ? -2.93 -15.984 -19.781 1 93.75 91 ASN A CA 1
ATOM 709 C C . ASN A 1 91 ? -4.43 -16.25 -19.797 1 93.75 91 ASN A C 1
ATOM 711 O O . ASN A 1 91 ? -4.918 -17.141 -19.094 1 93.75 91 ASN A O 1
ATOM 715 N N . PRO A 1 92 ? -5.18 -15.594 -20.656 1 92.94 92 PRO A N 1
ATOM 716 C CA . PRO A 1 92 ? -6.633 -15.781 -20.641 1 92.94 92 PRO A CA 1
ATOM 717 C C . PRO A 1 92 ? -7.055 -17.172 -21.109 1 92.94 92 PRO A C 1
ATOM 719 O O . PRO A 1 92 ? -8.172 -17.609 -20.828 1 92.94 92 PRO A O 1
ATOM 722 N N . ASN A 1 93 ? -6.258 -17.891 -21.797 1 89.62 93 ASN A N 1
ATOM 723 C CA . ASN A 1 93 ? -6.594 -19.219 -22.297 1 89.62 93 ASN A CA 1
ATOM 724 C C . ASN A 1 93 ? -6.422 -20.281 -21.219 1 89.62 93 ASN A C 1
ATOM 726 O O . ASN A 1 93 ? -7.262 -21.172 -21.078 1 89.62 93 ASN A O 1
ATOM 730 N N . ALA A 1 94 ? -5.398 -20.156 -20.406 1 84.5 94 ALA A N 1
ATOM 731 C CA . ALA A 1 94 ? -5.082 -21.188 -19.422 1 84.5 94 ALA A CA 1
ATOM 732 C C . ALA A 1 94 ? -5.516 -20.766 -18.016 1 84.5 94 ALA A C 1
ATOM 734 O O . ALA A 1 94 ? -5.715 -21.609 -17.141 1 84.5 94 ALA A O 1
ATOM 735 N N . GLY A 1 95 ? -5.59 -19.469 -17.797 1 87 95 GLY A N 1
ATOM 736 C CA . GLY A 1 95 ? -6.031 -18.969 -16.5 1 87 95 GLY A CA 1
ATOM 737 C C . GLY A 1 95 ? -4.895 -18.797 -15.516 1 87 95 GLY A C 1
ATOM 738 O O . GLY A 1 95 ? -5.133 -18.578 -14.328 1 87 95 GLY A O 1
ATOM 739 N N . ASP A 1 96 ? -3.652 -18.859 -16.047 1 87.62 96 ASP A N 1
ATOM 740 C CA . ASP A 1 96 ? -2.52 -18.75 -15.141 1 87.62 96 ASP A CA 1
ATOM 741 C C . ASP A 1 96 ? -1.852 -17.375 -15.266 1 87.62 96 ASP A C 1
ATOM 743 O O . ASP A 1 96 ? -2.09 -16.656 -16.234 1 87.62 96 ASP A O 1
ATOM 747 N N . HIS A 1 97 ? -1.095 -17.078 -14.281 1 93.81 97 HIS A N 1
ATOM 748 C CA . HIS A 1 97 ? -0.311 -15.844 -14.289 1 93.81 97 HIS A CA 1
ATOM 749 C C . HIS A 1 97 ? 1.181 -16.141 -14.398 1 93.81 97 HIS A C 1
ATOM 751 O O . HIS A 1 97 ? 1.639 -17.203 -13.969 1 93.81 97 HIS A O 1
ATOM 757 N N . HIS A 1 98 ? 1.861 -15.234 -15.016 1 92.81 98 HIS A N 1
ATOM 758 C CA . HIS A 1 98 ? 3.316 -15.219 -15.109 1 92.81 98 HIS A CA 1
ATOM 759 C C . HIS A 1 98 ? 3.895 -13.93 -14.547 1 92.81 98 HIS A C 1
ATOM 761 O O . HIS A 1 98 ? 3.264 -12.867 -14.633 1 92.81 98 HIS A O 1
ATOM 767 N N . TYR A 1 99 ? 5.098 -14.07 -13.922 1 96 99 TYR A N 1
ATOM 768 C CA . TYR A 1 99 ? 5.789 -12.938 -13.32 1 96 99 TYR A CA 1
ATOM 769 C C . TYR A 1 99 ? 7.176 -12.758 -13.93 1 96 99 TYR A C 1
ATOM 771 O O . TYR A 1 99 ? 7.949 -13.711 -14.023 1 96 99 TYR A O 1
ATOM 779 N N . THR A 1 100 ? 7.48 -11.562 -14.352 1 95.69 100 THR A N 1
ATOM 780 C CA . THR A 1 100 ? 8.789 -11.359 -14.961 1 95.69 100 THR A CA 1
ATOM 781 C C . THR A 1 100 ? 9.281 -9.938 -14.719 1 95.69 100 THR A C 1
ATOM 783 O O . THR A 1 100 ? 8.484 -9 -14.672 1 95.69 100 THR A O 1
ATOM 786 N N . THR A 1 101 ? 10.609 -9.789 -14.594 1 96.44 101 THR A N 1
ATOM 787 C CA . THR A 1 101 ? 11.227 -8.469 -14.539 1 96.44 101 THR A CA 1
ATOM 788 C C . THR A 1 101 ? 11.719 -8.039 -15.922 1 96.44 101 THR A C 1
ATOM 790 O O . THR A 1 101 ? 12.242 -6.938 -16.094 1 96.44 101 THR A O 1
ATOM 793 N N . SER A 1 102 ? 11.57 -8.891 -16.828 1 96.12 102 SER A N 1
ATOM 794 C CA . SER A 1 102 ? 12.07 -8.633 -18.172 1 96.12 102 SER A CA 1
ATOM 795 C C . SER A 1 102 ? 11.016 -7.949 -19.031 1 96.12 102 SER A C 1
ATOM 797 O O . SER A 1 102 ? 9.992 -8.555 -19.375 1 96.12 102 SER A O 1
ATOM 799 N N . ASP A 1 103 ? 11.344 -6.734 -19.453 1 96.38 103 ASP A N 1
ATOM 800 C CA . ASP A 1 103 ? 10.445 -6.027 -20.359 1 96.38 103 ASP A CA 1
ATOM 801 C C . ASP A 1 103 ? 10.305 -6.77 -21.688 1 96.38 103 ASP A C 1
ATOM 803 O O . ASP A 1 103 ? 9.227 -6.785 -22.281 1 96.38 103 ASP A O 1
ATOM 807 N N . PHE A 1 104 ? 11.375 -7.383 -22.094 1 97.44 104 PHE A N 1
ATOM 808 C CA . PHE A 1 104 ? 11.344 -8.141 -23.344 1 97.44 104 PHE A CA 1
ATOM 809 C C . PHE A 1 104 ? 10.391 -9.328 -23.219 1 97.44 104 PHE A C 1
ATOM 811 O O . PHE A 1 104 ? 9.57 -9.555 -24.109 1 97.44 104 PHE A O 1
ATOM 818 N N . GLU A 1 105 ? 10.555 -10.055 -22.109 1 95.88 105 GLU A N 1
ATOM 819 C CA . GLU A 1 105 ? 9.68 -11.203 -21.906 1 95.88 105 GLU A CA 1
ATOM 820 C C . GLU A 1 105 ? 8.219 -10.773 -21.812 1 95.88 105 GLU A C 1
ATOM 822 O O . GLU A 1 105 ? 7.34 -11.406 -22.406 1 95.88 105 GLU A O 1
ATOM 827 N N . ALA A 1 106 ? 7.941 -9.742 -21.125 1 97.19 106 ALA A N 1
ATOM 828 C CA . ALA A 1 106 ? 6.574 -9.234 -21 1 97.19 106 ALA A CA 1
ATOM 829 C C . ALA A 1 106 ? 6.004 -8.891 -22.375 1 97.19 106 ALA A C 1
ATOM 831 O O . ALA A 1 106 ? 4.887 -9.289 -22.719 1 97.19 106 ALA A O 1
ATOM 832 N N . ALA A 1 107 ? 6.766 -8.195 -23.141 1 97.88 107 ALA A N 1
ATOM 833 C CA . ALA A 1 107 ? 6.332 -7.797 -24.484 1 97.88 107 ALA A CA 1
ATOM 834 C C . ALA A 1 107 ? 6.066 -9.016 -25.359 1 97.88 107 ALA A C 1
ATOM 836 O O . ALA A 1 107 ? 5.113 -9.031 -26.141 1 97.88 107 ALA A O 1
ATOM 837 N N . SER A 1 108 ? 6.953 -9.992 -25.219 1 97.75 108 SER A N 1
ATOM 838 C CA . SER A 1 108 ? 6.793 -11.227 -25.984 1 97.75 108 SER A CA 1
ATOM 839 C C . SER A 1 108 ? 5.484 -11.93 -25.625 1 97.75 108 SER A C 1
ATOM 841 O O . SER A 1 108 ? 4.77 -12.391 -26.516 1 97.75 108 SER A O 1
ATOM 843 N N . LEU A 1 109 ? 5.145 -11.992 -24.406 1 96.75 109 LEU A N 1
ATOM 844 C CA . LEU A 1 109 ? 3.918 -12.641 -23.953 1 96.75 109 LEU A CA 1
ATOM 845 C C . LEU A 1 109 ? 2.691 -11.859 -24.422 1 96.75 109 LEU A C 1
ATOM 847 O O . LEU A 1 109 ? 1.695 -12.453 -24.844 1 96.75 109 LEU A O 1
ATOM 851 N N . LEU A 1 110 ? 2.787 -10.523 -24.375 1 97.88 110 LEU A N 1
ATOM 852 C CA . LEU A 1 110 ? 1.694 -9.688 -24.859 1 97.88 110 LEU A CA 1
ATOM 853 C C . LEU A 1 110 ? 1.433 -9.945 -26.344 1 97.88 110 LEU A C 1
ATOM 855 O O . LEU A 1 110 ? 0.279 -10.008 -26.781 1 97.88 110 LEU A O 1
ATOM 859 N N . SER A 1 111 ? 2.479 -10.148 -27.062 1 98 111 SER A N 1
ATOM 860 C CA . SER A 1 111 ? 2.373 -10.336 -28.5 1 98 111 SER A CA 1
ATOM 861 C C . SER A 1 111 ? 1.663 -11.641 -28.844 1 98 111 SER A C 1
ATOM 863 O O . SER A 1 111 ? 1.151 -11.805 -29.953 1 98 111 SER A O 1
ATOM 865 N N . ILE A 1 112 ? 1.69 -12.586 -27.906 1 96.88 112 ILE A N 1
ATOM 866 C CA . ILE A 1 112 ? 1.06 -13.867 -28.203 1 96.88 112 ILE A CA 1
ATOM 867 C C . ILE A 1 112 ? -0.243 -13.992 -27.422 1 96.88 112 ILE A C 1
ATOM 869 O O . ILE A 1 112 ? -0.726 -15.102 -27.188 1 96.88 112 ILE A O 1
ATOM 873 N N . GLY A 1 113 ? -0.747 -12.883 -26.891 1 97.31 113 GLY A N 1
ATOM 874 C CA . GLY A 1 113 ? -2.127 -12.852 -26.438 1 97.31 113 GLY A CA 1
ATOM 875 C C . GLY A 1 113 ? -2.256 -12.766 -24.938 1 97.31 113 GLY A C 1
ATOM 876 O O . GLY A 1 113 ? -3.367 -12.75 -24.406 1 97.31 113 GLY A O 1
ATOM 877 N N . TRP A 1 114 ? -1.185 -12.695 -24.234 1 97 114 TRP A N 1
ATOM 878 C CA . TRP A 1 114 ? -1.268 -12.484 -22.781 1 97 114 TRP A CA 1
ATOM 879 C C . TRP A 1 114 ? -1.645 -11.039 -22.469 1 97 114 TRP A C 1
ATOM 881 O O . TRP A 1 114 ? -1.506 -10.156 -23.328 1 97 114 TRP A O 1
ATOM 891 N N . ASN A 1 115 ? -2.215 -10.836 -21.297 1 98.12 115 ASN A N 1
ATOM 892 C CA . ASN A 1 115 ? -2.516 -9.5 -20.812 1 98.12 115 ASN A CA 1
ATOM 893 C C . ASN A 1 115 ? -1.581 -9.102 -19.672 1 98.12 115 ASN A C 1
ATOM 895 O O . ASN A 1 115 ? -1.211 -9.93 -18.844 1 98.12 115 ASN A O 1
ATOM 899 N N . ASN A 1 116 ? -1.203 -7.879 -19.734 1 98.44 116 ASN A N 1
ATOM 900 C CA . ASN A 1 116 ? -0.556 -7.309 -18.547 1 98.44 116 ASN A CA 1
ATOM 901 C C . ASN A 1 116 ? -1.58 -6.816 -17.531 1 98.44 116 ASN A C 1
ATOM 903 O O . ASN A 1 116 ? -2.469 -6.031 -17.875 1 98.44 116 ASN A O 1
ATOM 907 N N . ASP A 1 117 ? -1.513 -7.277 -16.281 1 97.44 117 ASP A N 1
ATOM 908 C CA . ASP A 1 117 ? -2.52 -6.957 -15.281 1 97.44 117 ASP A CA 1
ATOM 909 C C . ASP A 1 117 ? -2.496 -5.469 -14.93 1 97.44 117 ASP A C 1
ATOM 911 O O . ASP A 1 117 ? -3.445 -4.949 -14.344 1 97.44 117 ASP A O 1
ATOM 915 N N . GLY A 1 118 ? -1.404 -4.754 -15.219 1 95.44 118 GLY A N 1
ATOM 916 C CA . GLY A 1 118 ? -1.392 -3.309 -15.055 1 95.44 118 GLY A CA 1
ATOM 917 C C . GLY A 1 118 ? -0.479 -2.84 -13.938 1 95.44 118 GLY A C 1
ATOM 918 O O . GLY A 1 118 ? 0.111 -3.658 -13.227 1 95.44 118 GLY A O 1
ATOM 919 N N . THR A 1 119 ? -0.43 -1.533 -13.758 1 93.69 119 THR A N 1
ATOM 920 C CA . THR A 1 119 ? 0.561 -0.904 -12.891 1 93.69 119 THR A CA 1
ATOM 921 C C . THR A 1 119 ? 0.236 -1.161 -11.422 1 93.69 119 THR A C 1
ATOM 923 O O . THR A 1 119 ? 1.136 -1.2 -10.578 1 93.69 119 THR A O 1
ATOM 926 N N . ALA A 1 120 ? -1.021 -1.413 -11.094 1 92.31 120 ALA A N 1
ATOM 927 C CA . ALA A 1 120 ? -1.436 -1.624 -9.703 1 92.31 120 ALA A CA 1
ATOM 928 C C . ALA A 1 120 ? -0.877 -2.936 -9.156 1 92.31 120 ALA A C 1
ATOM 930 O O . ALA A 1 120 ? -0.851 -3.148 -7.945 1 92.31 120 ALA A O 1
ATOM 931 N N . PHE A 1 121 ? -0.396 -3.754 -10.109 1 96.94 121 PHE A N 1
ATOM 932 C CA . PHE A 1 121 ? 0.035 -5.082 -9.688 1 96.94 121 PHE A CA 1
ATOM 933 C C . PHE A 1 121 ? 1.531 -5.262 -9.914 1 96.94 121 PHE A C 1
ATOM 935 O O . PHE A 1 121 ? 2.07 -6.348 -9.695 1 96.94 121 PHE A O 1
ATOM 942 N N . ARG A 1 122 ? 2.189 -4.156 -10.328 1 97.31 122 ARG A N 1
ATOM 943 C CA . ARG A 1 122 ? 3.646 -4.152 -10.414 1 97.31 122 ARG A CA 1
ATOM 944 C C . ARG A 1 122 ? 4.273 -3.914 -9.047 1 97.31 122 ARG A C 1
ATOM 946 O O . ARG A 1 122 ? 3.705 -3.209 -8.211 1 97.31 122 ARG A O 1
ATOM 953 N N . PHE A 1 123 ? 5.406 -4.473 -8.867 1 97.81 123 PHE A N 1
ATOM 954 C CA . PHE A 1 123 ? 6.102 -4.227 -7.613 1 97.81 123 PHE A CA 1
ATOM 955 C C . PHE A 1 123 ? 7.613 -4.34 -7.797 1 97.81 123 PHE A C 1
ATOM 957 O O . PHE A 1 123 ? 8.086 -5.133 -8.617 1 97.81 123 PHE A O 1
ATOM 964 N N . PRO A 1 124 ? 8.344 -3.523 -7.047 1 97.56 124 PRO A N 1
ATOM 965 C CA . PRO A 1 124 ? 9.797 -3.654 -7.066 1 97.56 124 PRO A CA 1
ATOM 966 C C . PRO A 1 124 ? 10.297 -4.855 -6.27 1 97.56 124 PRO A C 1
ATOM 968 O O . PRO A 1 124 ? 9.625 -5.301 -5.332 1 97.56 124 PRO A O 1
ATOM 971 N N . VAL A 1 125 ? 11.414 -5.375 -6.672 1 97.62 125 VAL A N 1
ATOM 972 C CA . VAL A 1 125 ? 12.07 -6.414 -5.879 1 97.62 125 VAL A CA 1
ATOM 973 C C . VAL A 1 125 ? 13.523 -6.012 -5.602 1 97.62 125 VAL A C 1
ATOM 975 O O . VAL A 1 125 ? 13.977 -4.953 -6.043 1 97.62 125 VAL A O 1
ATOM 978 N N . ALA A 1 126 ? 14.133 -6.797 -4.746 1 96 126 ALA A N 1
ATOM 979 C CA . ALA A 1 126 ? 15.477 -6.465 -4.293 1 96 126 ALA A CA 1
ATOM 980 C C . ALA A 1 126 ? 16.453 -6.391 -5.469 1 96 126 ALA A C 1
ATOM 982 O O . ALA A 1 126 ? 16.312 -7.133 -6.441 1 96 126 ALA A O 1
ATOM 983 N N . LYS A 1 127 ? 17.375 -5.512 -5.332 1 92.75 127 LYS A N 1
ATOM 984 C CA . LYS A 1 127 ? 18.438 -5.398 -6.328 1 92.75 127 LYS A CA 1
ATOM 985 C C . LYS A 1 127 ? 19.312 -6.648 -6.348 1 92.75 127 LYS A C 1
ATOM 987 O O . LYS A 1 127 ? 19.297 -7.434 -5.398 1 92.75 127 LYS A O 1
ATOM 992 N N . ALA A 1 128 ? 19.984 -6.797 -7.52 1 84.31 128 ALA A N 1
ATOM 993 C CA . ALA A 1 128 ? 20.906 -7.926 -7.652 1 84.31 128 ALA A CA 1
ATOM 994 C C . ALA A 1 128 ? 21.859 -8.008 -6.461 1 84.31 128 ALA A C 1
ATOM 996 O O . ALA A 1 128 ? 22.375 -6.984 -6.008 1 84.31 128 ALA A O 1
ATOM 997 N N . ASN A 1 129 ? 22.047 -9.117 -5.887 1 85.81 129 ASN A N 1
ATOM 998 C CA . ASN A 1 129 ? 22.984 -9.422 -4.816 1 85.81 129 ASN A CA 1
ATOM 999 C C . ASN A 1 129 ? 22.484 -8.938 -3.463 1 85.81 129 ASN A C 1
ATOM 1001 O O . ASN A 1 129 ? 23.25 -8.828 -2.506 1 85.81 129 ASN A O 1
ATOM 1005 N N . THR A 1 130 ? 21.25 -8.391 -3.502 1 91.31 130 THR A N 1
ATOM 1006 C CA . THR A 1 130 ? 20.625 -8.078 -2.223 1 91.31 130 THR A CA 1
ATOM 1007 C C . THR A 1 130 ? 19.375 -8.93 -2.02 1 91.31 130 THR A C 1
ATOM 1009 O O . THR A 1 130 ? 18.859 -9.516 -2.969 1 91.31 130 THR A O 1
ATOM 1012 N N . GLY A 1 131 ? 19.047 -9.102 -0.758 1 92.56 131 GLY A N 1
ATOM 1013 C CA . GLY A 1 131 ? 17.875 -9.922 -0.452 1 92.56 131 GLY A CA 1
ATOM 1014 C C . GLY A 1 131 ? 18.156 -11.406 -0.543 1 92.56 131 GLY A C 1
ATOM 1015 O O . GLY A 1 131 ? 19.312 -11.828 -0.526 1 92.56 131 GLY A O 1
ATOM 1016 N N . VAL A 1 132 ? 17.047 -12.156 -0.478 1 94.25 132 VAL A N 1
ATOM 1017 C CA . VAL A 1 132 ? 17.047 -13.617 -0.521 1 94.25 132 VAL A CA 1
ATOM 1018 C C . VAL A 1 132 ? 16.391 -14.102 -1.81 1 94.25 132 VAL A C 1
ATOM 1020 O O . VAL A 1 132 ? 15.352 -13.578 -2.217 1 94.25 132 VAL A O 1
ATOM 1023 N N . PRO A 1 133 ? 17 -15.109 -2.408 1 93.94 133 PRO A N 1
ATOM 1024 C CA . PRO A 1 133 ? 16.391 -15.633 -3.635 1 93.94 133 PRO A CA 1
ATOM 1025 C C . PRO A 1 133 ? 14.984 -16.188 -3.412 1 93.94 133 PRO A C 1
ATOM 1027 O O . PRO A 1 133 ? 14.75 -16.891 -2.428 1 93.94 133 PRO A O 1
ATOM 1030 N N . VAL A 1 134 ? 14.094 -15.844 -4.266 1 95.12 134 VAL A N 1
ATOM 1031 C CA . VAL A 1 134 ? 12.766 -16.438 -4.355 1 95.12 134 VAL A CA 1
ATOM 1032 C C . VAL A 1 134 ? 12.711 -17.422 -5.527 1 95.12 134 VAL A C 1
ATOM 1034 O O . VAL A 1 134 ? 12.828 -17.016 -6.688 1 95.12 134 VAL A O 1
ATOM 1037 N N . TYR A 1 135 ? 12.461 -18.625 -5.203 1 94.06 135 TYR A N 1
ATOM 1038 C CA . TYR A 1 135 ? 12.438 -19.672 -6.219 1 94.06 135 TYR A CA 1
ATOM 1039 C C . TYR A 1 135 ? 11.047 -19.797 -6.84 1 94.06 135 TYR A C 1
ATOM 1041 O O . TYR A 1 135 ? 10.039 -19.719 -6.141 1 94.06 135 TYR A O 1
ATOM 1049 N N . ARG A 1 136 ? 11.094 -19.984 -8.102 1 94.12 136 ARG A N 1
ATOM 1050 C CA . ARG A 1 136 ? 9.859 -20.234 -8.836 1 94.12 136 ARG A CA 1
ATOM 1051 C C . ARG A 1 136 ? 9.773 -21.672 -9.305 1 94.12 136 ARG A C 1
ATOM 1053 O O . ARG A 1 136 ? 10.727 -22.203 -9.891 1 94.12 136 ARG A O 1
ATOM 1060 N N . LEU A 1 137 ? 8.641 -22.281 -8.969 1 92.44 137 LEU A N 1
ATOM 1061 C CA . LEU A 1 137 ? 8.391 -23.656 -9.383 1 92.44 137 LEU A CA 1
ATOM 1062 C C . LEU A 1 137 ? 7.082 -23.766 -10.156 1 92.44 137 LEU A C 1
ATOM 1064 O O . LEU A 1 137 ? 6.141 -23.016 -9.898 1 92.44 137 LEU A O 1
ATOM 1068 N N . TYR A 1 138 ? 7.105 -24.625 -11.109 1 89.5 138 TYR A N 1
ATOM 1069 C CA . TYR A 1 138 ? 5.934 -24.875 -11.938 1 89.5 138 TYR A CA 1
ATOM 1070 C C . TYR A 1 138 ? 5.395 -26.297 -11.711 1 89.5 138 TYR A C 1
ATOM 1072 O O . TYR A 1 138 ? 6.16 -27.25 -11.656 1 89.5 138 TYR A O 1
ATOM 1080 N N . ASN A 1 139 ? 4.043 -26.359 -11.492 1 87.06 139 ASN A N 1
ATOM 1081 C CA . ASN A 1 139 ? 3.373 -27.656 -11.406 1 87.06 139 ASN A CA 1
ATOM 1082 C C . ASN A 1 139 ? 2.766 -28.062 -12.742 1 87.06 139 ASN A C 1
ATOM 1084 O O . ASN A 1 139 ? 1.687 -27.594 -13.109 1 87.06 139 ASN A O 1
ATOM 1088 N N . PRO A 1 140 ? 3.404 -29 -13.445 1 82.5 140 PRO A N 1
ATOM 1089 C CA . PRO A 1 140 ? 2.879 -29.359 -14.758 1 82.5 140 PRO A CA 1
ATOM 1090 C C . PRO A 1 140 ? 1.574 -30.156 -14.672 1 82.5 140 PRO A C 1
ATOM 1092 O O . PRO A 1 140 ? 0.871 -30.297 -15.68 1 82.5 140 PRO A O 1
ATOM 1095 N N . ASN A 1 141 ? 1.217 -30.656 -13.477 1 78.12 141 ASN A N 1
ATOM 1096 C CA . ASN A 1 141 ? 0.033 -31.5 -13.312 1 78.12 141 ASN A CA 1
ATOM 1097 C C . ASN A 1 141 ? -1.178 -30.672 -12.875 1 78.12 141 ASN A C 1
ATOM 1099 O O . ASN A 1 141 ? -2.279 -31.203 -12.742 1 78.12 141 ASN A O 1
ATOM 1103 N N . ALA A 1 142 ? -0.893 -29.422 -12.594 1 74.25 142 ALA A N 1
ATOM 1104 C CA . ALA A 1 142 ? -2.018 -28.578 -12.211 1 74.25 142 ALA A CA 1
ATOM 1105 C C . ALA A 1 142 ? -2.955 -28.328 -13.383 1 74.25 142 ALA A C 1
ATOM 1107 O O . ALA A 1 142 ? -2.537 -28.406 -14.547 1 74.25 142 ALA A O 1
ATOM 1108 N N . LYS A 1 143 ? -4.234 -28.125 -13.031 1 70.75 143 LYS A N 1
ATOM 1109 C CA . LYS A 1 143 ? -5.242 -27.891 -14.07 1 70.75 143 LYS A CA 1
ATOM 1110 C C . LYS A 1 143 ? -4.832 -26.75 -14.992 1 70.75 143 LYS A C 1
ATOM 1112 O O . LYS A 1 143 ? -5.016 -26.828 -16.203 1 70.75 143 LYS A O 1
ATOM 1117 N N . VAL A 1 144 ? -4.441 -25.672 -14.281 1 68.31 144 VAL A N 1
ATOM 1118 C CA . VAL A 1 144 ? -3.938 -24.516 -15.008 1 68.31 144 VAL A CA 1
ATOM 1119 C C . VAL A 1 144 ? -2.465 -24.281 -14.664 1 68.31 144 VAL A C 1
ATOM 1121 O O . VAL A 1 144 ? -2.012 -24.656 -13.578 1 68.31 144 VAL A O 1
ATOM 1124 N N . GLY A 1 145 ? -1.561 -24.547 -15.578 1 66.94 145 GLY A N 1
ATOM 1125 C CA . GLY A 1 145 ? -0.194 -24.234 -15.195 1 66.94 145 GLY A CA 1
ATOM 1126 C C . GLY A 1 145 ? -0.109 -23.344 -13.969 1 66.94 145 GLY A C 1
ATOM 1127 O O . GLY A 1 145 ? -0.866 -22.375 -13.844 1 66.94 145 GLY A O 1
ATOM 1128 N N . SER A 1 146 ? 0.336 -23.969 -12.742 1 80.94 146 SER A N 1
ATOM 1129 C CA . SER A 1 146 ? 0.412 -23.203 -11.508 1 80.94 146 SER A CA 1
ATOM 1130 C C . SER A 1 146 ? 1.859 -22.984 -11.078 1 80.94 146 SER A C 1
ATOM 1132 O O . SER A 1 146 ? 2.701 -23.859 -11.25 1 80.94 146 SER A O 1
ATOM 1134 N N . HIS A 1 147 ? 2.064 -21.781 -10.758 1 87.06 147 HIS A N 1
ATOM 1135 C CA . HIS A 1 147 ? 3.385 -21.469 -10.227 1 87.06 147 HIS A CA 1
ATOM 1136 C C . HIS A 1 147 ? 3.344 -21.328 -8.711 1 87.06 147 HIS A C 1
ATOM 1138 O O . HIS A 1 147 ? 2.289 -21.031 -8.141 1 87.06 147 HIS A O 1
ATOM 1144 N N . HIS A 1 148 ? 4.383 -21.719 -8.109 1 89.38 148 HIS A N 1
ATOM 1145 C CA . HIS A 1 148 ? 4.641 -21.484 -6.695 1 89.38 148 HIS A CA 1
ATOM 1146 C C . HIS A 1 148 ? 5.957 -20.734 -6.488 1 89.38 148 HIS A C 1
ATOM 1148 O O . HIS A 1 148 ? 6.895 -20.906 -7.27 1 89.38 148 HIS A O 1
ATOM 1154 N N . PHE A 1 149 ? 5.961 -19.922 -5.438 1 92.56 149 PHE A N 1
ATOM 1155 C CA . PHE A 1 149 ? 7.137 -19.141 -5.094 1 92.56 149 PHE A CA 1
ATOM 1156 C C . PHE A 1 149 ? 7.543 -19.375 -3.646 1 92.56 149 PHE A C 1
ATOM 1158 O O . PHE A 1 149 ? 6.703 -19.344 -2.746 1 92.56 149 PHE A O 1
ATOM 1165 N N . THR A 1 150 ? 8.828 -19.578 -3.436 1 92 150 THR A N 1
ATOM 1166 C CA . THR A 1 150 ? 9.273 -19.828 -2.07 1 92 150 THR A CA 1
ATOM 1167 C C . THR A 1 150 ? 10.727 -19.406 -1.885 1 92 150 THR A C 1
ATOM 1169 O O . THR A 1 150 ? 11.523 -19.453 -2.826 1 92 150 THR A O 1
ATOM 1172 N N . MET A 1 151 ? 11.023 -19.031 -0.649 1 91.94 151 MET A N 1
ATOM 1173 C CA . MET A 1 151 ? 12.414 -18.75 -0.278 1 91.94 151 MET A CA 1
ATOM 1174 C C . MET A 1 151 ? 13.055 -19.969 0.367 1 91.94 151 MET A C 1
ATOM 1176 O O . MET A 1 151 ? 14.258 -19.969 0.639 1 91.94 151 MET A O 1
ATOM 1180 N N . SER A 1 152 ? 12.289 -20.859 0.62 1 90.56 152 SER A N 1
ATOM 1181 C CA . SER A 1 152 ? 12.766 -22.047 1.323 1 90.56 152 SER A CA 1
ATOM 1182 C C . SER A 1 152 ? 13.383 -23.047 0.355 1 90.56 152 SER A C 1
ATOM 1184 O O . SER A 1 152 ? 12.672 -23.641 -0.455 1 90.56 152 SER A O 1
ATOM 1186 N N . SER A 1 153 ? 14.68 -23.297 0.525 1 91.19 153 SER A N 1
ATOM 1187 C CA . SER A 1 153 ? 15.32 -24.312 -0.304 1 91.19 153 SER A CA 1
ATOM 1188 C C . SER A 1 153 ? 14.773 -25.703 -0 1 91.19 153 SER A C 1
ATOM 1190 O O . SER A 1 153 ? 14.688 -26.547 -0.89 1 91.19 153 SER A O 1
ATOM 1192 N N . PHE A 1 154 ? 14.359 -25.859 1.27 1 91.25 154 PHE A N 1
ATOM 1193 C CA . PHE A 1 154 ? 13.766 -27.141 1.646 1 91.25 154 PHE A CA 1
ATOM 1194 C C . PHE A 1 154 ? 12.453 -27.359 0.9 1 91.25 154 PHE A C 1
ATOM 1196 O O . PHE A 1 154 ? 12.234 -28.438 0.338 1 91.25 154 PHE A O 1
ATOM 1203 N N . GLU A 1 155 ? 11.648 -26.359 0.895 1 90.88 155 GLU A N 1
ATOM 1204 C CA . GLU A 1 155 ? 10.383 -26.469 0.172 1 90.88 155 GLU A CA 1
ATOM 1205 C C . GLU A 1 155 ? 10.617 -26.656 -1.323 1 90.88 155 GLU A C 1
ATOM 1207 O O . GLU A 1 155 ? 9.961 -27.484 -1.956 1 90.88 155 GLU A O 1
ATOM 1212 N N . ARG A 1 156 ? 11.469 -25.891 -1.855 1 93.31 156 ARG A N 1
ATOM 1213 C CA . ARG A 1 156 ? 11.828 -26.031 -3.262 1 93.31 156 ARG A CA 1
ATOM 1214 C C . ARG A 1 156 ? 12.18 -27.484 -3.58 1 93.31 156 ARG A C 1
ATOM 1216 O O . ARG A 1 156 ? 11.602 -28.078 -4.488 1 93.31 156 ARG A O 1
ATOM 1223 N N . ASP A 1 157 ? 13.047 -28.047 -2.812 1 94.81 157 ASP A N 1
ATOM 1224 C CA . ASP A 1 157 ? 13.539 -29.391 -3.068 1 94.81 157 ASP A CA 1
ATOM 1225 C C . ASP A 1 157 ? 12.422 -30.422 -2.893 1 94.81 157 ASP A C 1
ATOM 1227 O O . ASP A 1 157 ? 12.344 -31.391 -3.645 1 94.81 157 ASP A O 1
ATOM 1231 N N . SER A 1 158 ? 11.594 -30.203 -1.877 1 93.5 158 SER A N 1
ATOM 1232 C CA . SER A 1 158 ? 10.469 -31.094 -1.646 1 93.5 158 SER A CA 1
ATOM 1233 C C . SER A 1 158 ? 9.508 -31.094 -2.832 1 93.5 158 SER A C 1
ATOM 1235 O O . SER A 1 158 ? 9 -32.156 -3.232 1 93.5 158 SER A O 1
ATOM 1237 N N . LEU A 1 159 ? 9.281 -30 -3.385 1 91.31 159 LEU A N 1
ATOM 1238 C CA . LEU A 1 159 ? 8.375 -29.875 -4.523 1 91.31 159 LEU A CA 1
ATOM 1239 C C . LEU A 1 159 ? 8.984 -30.516 -5.77 1 91.31 159 LEU A C 1
ATOM 1241 O O . LEU A 1 159 ? 8.281 -31.141 -6.555 1 91.31 159 LEU A O 1
ATOM 1245 N N . ILE A 1 160 ? 10.242 -30.328 -5.965 1 93.56 160 ILE A N 1
ATOM 1246 C CA . ILE A 1 160 ? 10.922 -30.969 -7.082 1 93.56 160 ILE A CA 1
ATOM 1247 C C . ILE A 1 160 ? 10.773 -32.5 -6.977 1 93.56 160 ILE A C 1
ATOM 1249 O O . ILE A 1 160 ? 10.445 -33.156 -7.961 1 93.56 160 ILE A O 1
ATOM 1253 N N . LYS A 1 161 ? 10.922 -33 -5.809 1 93.75 161 LYS A N 1
ATOM 1254 C CA . LYS A 1 161 ? 10.75 -34.438 -5.566 1 93.75 161 LYS A CA 1
ATOM 1255 C C . LYS A 1 161 ? 9.32 -34.875 -5.859 1 93.75 161 LYS A C 1
ATOM 1257 O O . LYS A 1 161 ? 9.094 -36 -6.32 1 93.75 161 LYS A O 1
ATOM 1262 N N . ALA A 1 162 ? 8.43 -33.969 -5.652 1 91.06 162 ALA A N 1
ATOM 1263 C CA . ALA A 1 162 ? 7.012 -34.281 -5.871 1 91.06 162 ALA A CA 1
ATOM 1264 C C . ALA A 1 162 ? 6.637 -34.094 -7.34 1 91.06 162 ALA A C 1
ATOM 1266 O O . ALA A 1 162 ? 5.469 -34.219 -7.711 1 91.06 162 ALA A O 1
ATOM 1267 N N . GLY A 1 163 ? 7.621 -33.719 -8.172 1 90.12 163 GLY A N 1
ATOM 1268 C CA . GLY A 1 163 ? 7.363 -33.688 -9.602 1 90.12 163 GLY A CA 1
ATOM 1269 C C . GLY A 1 163 ? 7.25 -32.281 -10.164 1 90.12 163 GLY A C 1
ATOM 1270 O O . GLY A 1 163 ? 7.039 -32.094 -11.367 1 90.12 163 GLY A O 1
ATOM 1271 N N . TRP A 1 164 ? 7.426 -31.328 -9.32 1 91.19 164 TRP A N 1
ATOM 1272 C CA . TRP A 1 164 ? 7.406 -29.969 -9.82 1 91.19 164 TRP A CA 1
ATOM 1273 C C . TRP A 1 164 ? 8.688 -29.641 -10.586 1 91.19 164 TRP A C 1
ATOM 1275 O O . TRP A 1 164 ? 9.727 -30.266 -10.359 1 91.19 164 TRP A O 1
ATOM 1285 N N . LYS A 1 165 ? 8.57 -28.703 -11.492 1 93.88 165 LYS A N 1
ATOM 1286 C CA . LYS A 1 165 ? 9.727 -28.234 -12.258 1 93.88 165 LYS A CA 1
ATOM 1287 C C . LYS A 1 165 ? 10.312 -26.969 -11.648 1 93.88 165 LYS A C 1
ATOM 1289 O O . LYS A 1 165 ? 9.586 -26 -11.391 1 93.88 165 LYS A O 1
ATOM 1294 N N . ASN A 1 166 ? 11.609 -27.047 -11.43 1 95.5 166 ASN A N 1
ATO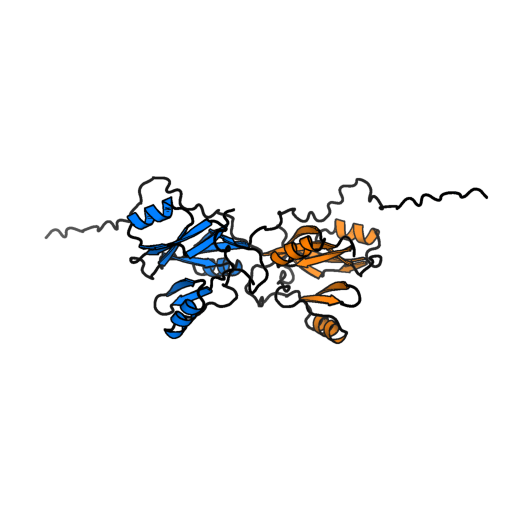M 1295 C CA . ASN A 1 166 ? 12.32 -25.875 -10.938 1 95.5 166 ASN A CA 1
ATOM 1296 C C . ASN A 1 166 ? 12.633 -24.891 -12.062 1 95.5 166 ASN A C 1
ATOM 1298 O O . ASN A 1 166 ? 13.336 -25.234 -13.016 1 95.5 166 ASN A O 1
ATOM 1302 N N . GLU A 1 167 ? 12.172 -23.672 -11.93 1 93.12 167 GLU A N 1
ATOM 1303 C CA . GLU A 1 167 ? 12.422 -22.656 -12.945 1 93.12 167 GLU A CA 1
ATOM 1304 C C . GLU A 1 167 ? 13.477 -21.656 -12.477 1 93.12 167 GLU A C 1
ATOM 1306 O O . GLU A 1 167 ? 13.688 -20.625 -13.109 1 93.12 167 GLU A O 1
ATOM 1311 N N . GLY A 1 168 ? 14.078 -21.922 -11.359 1 94.56 168 GLY A N 1
ATOM 1312 C CA . GLY A 1 168 ? 15.172 -21.094 -10.844 1 94.56 168 GLY A CA 1
ATOM 1313 C C . GLY A 1 168 ? 14.695 -19.938 -9.992 1 94.56 168 GLY A C 1
ATOM 1314 O O . GLY A 1 168 ? 13.68 -20.047 -9.297 1 94.56 168 GLY A O 1
ATOM 1315 N N . ILE A 1 169 ? 15.57 -18.922 -9.992 1 93.69 169 ILE A N 1
ATOM 1316 C CA . ILE A 1 169 ? 15.289 -17.75 -9.172 1 93.69 169 ILE A CA 1
ATOM 1317 C C . ILE A 1 169 ? 14.453 -16.75 -9.977 1 93.69 169 ILE A C 1
ATOM 1319 O O . ILE A 1 169 ? 14.883 -16.266 -11.023 1 93.69 169 ILE A O 1
ATOM 1323 N N . ALA A 1 170 ? 13.273 -16.453 -9.43 1 93.88 170 ALA A N 1
ATOM 1324 C CA . ALA A 1 170 ? 12.398 -15.484 -10.094 1 93.88 170 ALA A CA 1
ATOM 1325 C C . ALA A 1 170 ? 12.867 -14.055 -9.828 1 93.88 170 ALA A C 1
ATOM 1327 O O . ALA A 1 170 ? 12.906 -13.227 -10.742 1 93.88 170 ALA A O 1
ATOM 1328 N N . PHE A 1 171 ? 13.164 -13.758 -8.641 1 95.44 171 PHE A N 1
ATOM 1329 C CA . PHE A 1 171 ? 13.664 -12.484 -8.133 1 95.44 171 PHE A CA 1
ATOM 1330 C C . PHE A 1 171 ? 14.195 -12.633 -6.715 1 95.44 171 PHE A C 1
ATOM 1332 O O . PHE A 1 171 ? 14.07 -13.695 -6.109 1 95.44 171 PHE A O 1
ATOM 1339 N N . ASN A 1 172 ? 14.828 -11.562 -6.227 1 95.94 172 ASN A N 1
ATOM 1340 C CA . ASN A 1 172 ? 15.203 -11.484 -4.82 1 95.94 172 ASN A CA 1
ATOM 1341 C C . ASN A 1 172 ? 14.258 -10.586 -4.031 1 95.94 172 ASN A C 1
ATOM 1343 O O . ASN A 1 172 ? 13.75 -9.594 -4.559 1 95.94 172 ASN A O 1
ATOM 1347 N N . ALA A 1 173 ? 13.977 -10.984 -2.824 1 95.75 173 ALA A N 1
ATOM 1348 C CA . ALA A 1 173 ? 13.133 -10.211 -1.923 1 95.75 173 ALA A CA 1
ATOM 1349 C C . ALA A 1 173 ? 13.633 -10.297 -0.486 1 95.75 173 ALA A C 1
ATOM 1351 O O . ALA A 1 173 ? 14.766 -10.727 -0.243 1 95.75 173 ALA A O 1
ATOM 1352 N N . TYR A 1 174 ? 12.898 -9.68 0.39 1 91.69 174 TYR A N 1
ATOM 1353 C CA . TYR A 1 174 ? 13.328 -9.656 1.783 1 91.69 174 TYR A CA 1
ATOM 1354 C C . TYR A 1 174 ? 12.43 -10.531 2.645 1 91.69 174 TYR A C 1
ATOM 1356 O O . TYR A 1 174 ? 11.281 -10.797 2.287 1 91.69 174 TYR A O 1
ATOM 1364 N N . THR A 1 175 ? 13.062 -11.062 3.684 1 83.06 175 THR A N 1
ATOM 1365 C CA . THR A 1 175 ? 12.297 -11.766 4.707 1 83.06 175 THR A CA 1
ATOM 1366 C C . THR A 1 175 ? 11.844 -10.805 5.801 1 83.06 175 THR A C 1
ATOM 1368 O O . THR A 1 175 ? 12.336 -9.68 5.895 1 83.06 175 THR A O 1
ATOM 1371 N N . LYS A 1 176 ? 10.875 -11.164 6.66 1 75.25 176 LYS A N 1
ATOM 1372 C CA . LYS A 1 176 ? 10.438 -10.305 7.758 1 75.25 176 LYS A CA 1
ATOM 1373 C C . LYS A 1 176 ? 11.625 -9.875 8.625 1 75.25 176 LYS A C 1
ATOM 1375 O O . LYS A 1 176 ? 12.523 -10.68 8.891 1 75.25 176 LYS A O 1
ATOM 1380 N N . MET B 1 1 ? -24.828 -63 -10.516 1 31.14 1 MET B N 1
ATOM 1381 C CA . MET B 1 1 ? -23.703 -62.219 -10.992 1 31.14 1 MET B CA 1
ATOM 1382 C C . MET B 1 1 ? -23.438 -61.031 -10.062 1 31.14 1 MET B C 1
ATOM 1384 O O . MET B 1 1 ? -24.328 -60.188 -9.836 1 31.14 1 MET B O 1
ATOM 1388 N N . LYS B 1 2 ? -22.672 -61.219 -9.133 1 36 2 LYS B N 1
ATOM 1389 C CA . LYS B 1 2 ? -22.375 -60.5 -7.879 1 36 2 LYS B CA 1
ATOM 1390 C C . LYS B 1 2 ? -21.672 -59.188 -8.141 1 36 2 LYS B C 1
ATOM 1392 O O . LYS B 1 2 ? -20.562 -59.156 -8.703 1 36 2 LYS B O 1
ATOM 1397 N N . LYS B 1 3 ? -22.359 -58.188 -8.539 1 36.5 3 LYS B N 1
ATOM 1398 C CA . LYS B 1 3 ? -21.875 -56.875 -8.922 1 36.5 3 LYS B CA 1
ATOM 1399 C C . LYS B 1 3 ? -20.891 -56.344 -7.891 1 36.5 3 LYS B C 1
ATOM 1401 O O . LYS B 1 3 ? -21.219 -56.188 -6.715 1 36.5 3 LYS B O 1
ATOM 1406 N N . ILE B 1 4 ? -19.578 -56.562 -8.016 1 31.86 4 ILE B N 1
ATOM 1407 C CA . ILE B 1 4 ? -18.5 -56.188 -7.117 1 31.86 4 ILE B CA 1
ATOM 1408 C C . ILE B 1 4 ? -18.375 -54.656 -7.086 1 31.86 4 ILE B C 1
ATOM 1410 O O . ILE B 1 4 ? -18.219 -54.031 -8.133 1 31.86 4 ILE B O 1
ATOM 1414 N N . GLY B 1 5 ? -19.016 -53.969 -6.293 1 27.41 5 GLY B N 1
ATOM 1415 C CA . GLY B 1 5 ? -19.109 -52.531 -6.098 1 27.41 5 GLY B CA 1
ATOM 1416 C C . GLY B 1 5 ? -17.766 -51.875 -5.906 1 27.41 5 GLY B C 1
ATOM 1417 O O . GLY B 1 5 ? -17.062 -52.156 -4.93 1 27.41 5 GLY B O 1
ATOM 1418 N N . LEU B 1 6 ? -16.953 -51.656 -6.855 1 23.22 6 LEU B N 1
ATOM 1419 C CA . LEU B 1 6 ? -15.57 -51.188 -6.762 1 23.22 6 LEU B CA 1
ATOM 1420 C C . LEU B 1 6 ? -15.516 -49.781 -6.188 1 23.22 6 LEU B C 1
ATOM 1422 O O . LEU B 1 6 ? -16.078 -48.844 -6.762 1 23.22 6 LEU B O 1
ATOM 1426 N N . VAL B 1 7 ? -15.422 -49.562 -4.922 1 23.62 7 VAL B N 1
ATOM 1427 C CA . VAL B 1 7 ? -15.312 -48.312 -4.148 1 23.62 7 VAL B CA 1
ATOM 1428 C C . VAL B 1 7 ? -14.023 -47.594 -4.512 1 23.62 7 VAL B C 1
ATOM 1430 O O . VAL B 1 7 ? -12.93 -48.156 -4.367 1 23.62 7 VAL B O 1
ATOM 1433 N N . ILE B 1 8 ? -13.828 -46.938 -5.488 1 22.44 8 ILE B N 1
ATOM 1434 C CA . ILE B 1 8 ? -12.57 -46.344 -5.891 1 22.44 8 ILE B CA 1
ATOM 1435 C C . ILE B 1 8 ? -12.18 -45.25 -4.879 1 22.44 8 ILE B C 1
ATOM 1437 O O . ILE B 1 8 ? -12.953 -44.344 -4.609 1 22.44 8 ILE B O 1
ATOM 1441 N N . LEU B 1 9 ? -11.25 -45.438 -3.928 1 23.44 9 LEU B N 1
ATOM 1442 C CA . LEU B 1 9 ? -10.57 -44.719 -2.871 1 23.44 9 LEU B CA 1
ATOM 1443 C C . LEU B 1 9 ? -9.781 -43.531 -3.447 1 23.44 9 LEU B C 1
ATOM 1445 O O . LEU B 1 9 ? -8.867 -43.719 -4.258 1 23.44 9 LEU B O 1
ATOM 1449 N N . ALA B 1 10 ? -10.219 -42.5 -3.762 1 26.75 10 ALA B N 1
ATOM 1450 C CA . ALA B 1 10 ? -9.609 -41.281 -4.277 1 26.75 10 ALA B CA 1
ATOM 1451 C C . ALA B 1 10 ? -8.422 -40.875 -3.418 1 26.75 10 ALA B C 1
ATOM 1453 O O . ALA B 1 10 ? -8.578 -40.562 -2.229 1 26.75 10 ALA B O 1
ATOM 1454 N N . ALA B 1 11 ? -7.203 -41.25 -3.576 1 23.88 11 ALA B N 1
ATOM 1455 C CA . ALA B 1 11 ? -5.895 -41.062 -2.953 1 23.88 11 ALA B CA 1
ATOM 1456 C C . ALA B 1 11 ? -5.52 -39.562 -2.91 1 23.88 11 ALA B C 1
ATOM 1458 O O . ALA B 1 11 ? -5.277 -38.969 -3.949 1 23.88 11 ALA B O 1
ATOM 1459 N N . MET B 1 12 ? -6.09 -38.625 -2.156 1 27.36 12 MET B N 1
ATOM 1460 C CA . MET B 1 12 ? -5.578 -37.375 -1.601 1 27.36 12 MET B CA 1
ATOM 1461 C C . MET B 1 12 ? -4.094 -37.5 -1.268 1 27.36 12 MET B C 1
ATOM 1463 O O . MET B 1 12 ? -3.705 -38.312 -0.432 1 27.36 12 MET B O 1
ATOM 1467 N N . ALA B 1 13 ? -3.184 -37.625 -2.055 1 28.09 13 ALA B N 1
ATOM 1468 C CA . ALA B 1 13 ? -1.867 -37.906 -1.493 1 28.09 13 ALA B CA 1
ATOM 1469 C C . ALA B 1 13 ? -1.577 -37.031 -0.286 1 28.09 13 ALA B C 1
ATOM 1471 O O . ALA B 1 13 ? -1.558 -35.812 -0.4 1 28.09 13 ALA B O 1
ATOM 1472 N N . PHE B 1 14 ? -1.837 -37.312 0.92 1 25.92 14 PHE B N 1
ATOM 1473 C CA . PHE B 1 14 ? -1.266 -37.094 2.246 1 25.92 14 PHE B CA 1
ATOM 1474 C C . PHE B 1 14 ? 0.251 -36.969 2.17 1 25.92 14 PHE B C 1
ATOM 1476 O O . PHE B 1 14 ? 0.949 -37.969 1.906 1 25.92 14 PHE B O 1
ATOM 1483 N N . ILE B 1 15 ? 0.96 -35.969 1.628 1 30.53 15 ILE B N 1
ATOM 1484 C CA . ILE B 1 15 ? 2.318 -35.969 2.16 1 30.53 15 ILE B CA 1
ATOM 1485 C C . ILE B 1 15 ? 2.305 -36.375 3.625 1 30.53 15 ILE B C 1
ATOM 1487 O O . ILE B 1 15 ? 1.487 -35.906 4.414 1 30.53 15 ILE B O 1
ATOM 1491 N N . MET B 1 16 ? 2.723 -37.406 4.031 1 27.27 16 MET B N 1
ATOM 1492 C CA . MET B 1 16 ? 2.973 -37.844 5.402 1 27.27 16 MET B CA 1
ATOM 1493 C C . MET B 1 16 ? 3.357 -36.656 6.289 1 27.27 16 MET B C 1
ATOM 1495 O O . MET B 1 16 ? 3.805 -35.625 5.793 1 27.27 16 MET B O 1
ATOM 1499 N N . GLY B 1 17 ? 3.217 -36.656 7.734 1 31.56 17 GLY B N 1
ATOM 1500 C CA . GLY B 1 17 ? 3.389 -35.906 8.977 1 31.56 17 GLY B CA 1
ATOM 1501 C C . GLY B 1 17 ? 4.668 -35.094 9.008 1 31.56 17 GLY B C 1
ATOM 1502 O O . GLY B 1 17 ? 5.094 -34.656 10.07 1 31.56 17 GLY B O 1
ATOM 1503 N N . GLY B 1 18 ? 5.578 -35.312 8.125 1 31.81 18 GLY B N 1
ATOM 1504 C CA . GLY B 1 18 ? 6.773 -34.531 8.43 1 31.81 18 GLY B CA 1
ATOM 1505 C C . GLY B 1 18 ? 6.598 -33.062 8.195 1 31.81 18 GLY B C 1
ATOM 1506 O O . GLY B 1 18 ? 5.84 -32.656 7.32 1 31.81 18 GLY B O 1
ATOM 1507 N N . VAL B 1 19 ? 6.828 -32.125 9.195 1 32.81 19 VAL B N 1
ATOM 1508 C CA . VAL B 1 19 ? 6.887 -30.688 9.359 1 32.81 19 VAL B CA 1
ATOM 1509 C C . VAL B 1 19 ? 7.516 -30.047 8.125 1 32.81 19 VAL B C 1
ATOM 1511 O O . VAL B 1 19 ? 8.734 -30.094 7.949 1 32.81 19 VAL B O 1
ATOM 1514 N N . ILE B 1 20 ? 7.098 -30.422 6.891 1 37.5 20 ILE B N 1
ATOM 1515 C CA . ILE B 1 20 ? 7.734 -29.578 5.879 1 37.5 20 ILE B CA 1
ATOM 1516 C C . ILE B 1 20 ? 7.66 -28.109 6.305 1 37.5 20 ILE B C 1
ATOM 1518 O O . ILE B 1 20 ? 6.594 -27.625 6.688 1 37.5 20 ILE B O 1
ATOM 1522 N N . ASN B 1 21 ? 8.656 -27.641 6.863 1 38.19 21 ASN B N 1
ATOM 1523 C CA . ASN B 1 21 ? 8.867 -26.219 7.148 1 38.19 21 ASN B CA 1
ATOM 1524 C C . ASN B 1 21 ? 8.555 -25.359 5.93 1 38.19 21 ASN B C 1
ATOM 1526 O O . ASN B 1 21 ? 9.422 -25.109 5.094 1 38.19 21 ASN B O 1
ATOM 1530 N N . ALA B 1 22 ? 7.34 -25.641 5.309 1 45.41 22 ALA B N 1
ATOM 1531 C CA . ALA B 1 22 ? 6.875 -24.766 4.234 1 45.41 22 ALA B CA 1
ATOM 1532 C C . ALA B 1 22 ? 7.129 -23.297 4.566 1 45.41 22 ALA B C 1
ATOM 1534 O O . ALA B 1 22 ? 7.211 -22.938 5.738 1 45.41 22 ALA B O 1
ATOM 1535 N N . HIS B 1 23 ? 7.836 -22.688 3.641 1 49.16 23 HIS B N 1
ATOM 1536 C CA . HIS B 1 23 ? 7.941 -21.25 3.844 1 49.16 23 HIS B CA 1
ATOM 1537 C C . HIS B 1 23 ? 6.707 -20.703 4.551 1 49.16 23 HIS B C 1
ATOM 1539 O O . HIS B 1 23 ? 5.586 -20.859 4.062 1 49.16 23 HIS B O 1
ATOM 1545 N N . GLN B 1 24 ? 6.809 -20.672 5.91 1 48.53 24 GLN B N 1
ATOM 1546 C CA . GLN B 1 24 ? 5.754 -20.125 6.758 1 48.53 24 GLN B CA 1
ATOM 1547 C C . GLN B 1 24 ? 5.391 -18.703 6.344 1 48.53 24 GLN B C 1
ATOM 1549 O O . GLN B 1 24 ? 6.207 -17.797 6.453 1 48.53 24 GLN B O 1
ATOM 1554 N N . VAL B 1 25 ? 4.691 -18.594 5.188 1 55.22 25 VAL B N 1
ATOM 1555 C CA . VAL B 1 25 ? 4.047 -17.297 4.98 1 55.22 25 VAL B CA 1
ATOM 1556 C C . VAL B 1 25 ? 3.463 -16.797 6.297 1 55.22 25 VAL B C 1
ATOM 1558 O O . VAL B 1 25 ? 2.865 -17.562 7.055 1 55.22 25 VAL B O 1
ATOM 1561 N N . SER B 1 26 ? 4.227 -15.844 6.883 1 53.47 26 SER B N 1
ATOM 1562 C CA . SER B 1 26 ? 3.691 -15.289 8.125 1 53.47 26 SER B CA 1
ATOM 1563 C C . SER B 1 26 ? 2.197 -15.016 8 1 53.47 26 SER B C 1
ATOM 1565 O O . SER B 1 26 ? 1.745 -14.438 7.016 1 53.47 26 SER B O 1
ATOM 1567 N N . ALA B 1 27 ? 1.415 -15.805 8.75 1 47.31 27 ALA B N 1
ATOM 1568 C CA . ALA B 1 27 ? -0.026 -15.602 8.883 1 47.31 27 ALA B CA 1
ATOM 1569 C C . ALA B 1 27 ? -0.349 -14.148 9.203 1 47.31 27 ALA B C 1
ATOM 1571 O O . ALA B 1 27 ? -1.437 -13.844 9.695 1 47.31 27 ALA B O 1
ATOM 1572 N N . ASP B 1 28 ? 0.703 -13.234 8.898 1 54.41 28 ASP B N 1
ATOM 1573 C CA . ASP B 1 28 ? 0.227 -11.891 9.219 1 54.41 28 ASP B CA 1
ATOM 1574 C C . ASP B 1 28 ? -1.152 -11.633 8.617 1 54.41 28 ASP B C 1
ATOM 1576 O O . ASP B 1 28 ? -1.386 -11.93 7.441 1 54.41 28 ASP B O 1
ATOM 1580 N N . THR B 1 29 ? -2.07 -11.641 9.602 1 58.25 29 THR B N 1
ATOM 1581 C CA . THR B 1 29 ? -3.486 -11.461 9.305 1 58.25 29 THR B CA 1
ATOM 1582 C C . THR B 1 29 ? -3.678 -10.414 8.211 1 58.25 29 THR B C 1
ATOM 1584 O O . THR B 1 29 ? -2.867 -9.492 8.07 1 58.25 29 THR B O 1
ATOM 1587 N N . ASP B 1 30 ? -4.492 -10.766 7.23 1 58.09 30 ASP B N 1
ATOM 1588 C CA . ASP B 1 30 ? -4.953 -9.922 6.129 1 58.09 30 ASP B CA 1
ATOM 1589 C C . ASP B 1 30 ? -5.285 -8.516 6.613 1 58.09 30 ASP B C 1
ATOM 1591 O O . ASP B 1 30 ? -5.879 -8.344 7.684 1 58.09 30 ASP B O 1
ATOM 1595 N N . PRO B 1 31 ? -4.57 -7.598 5.922 1 63.41 31 PRO B N 1
ATOM 1596 C CA . PRO B 1 31 ? -4.961 -6.246 6.332 1 63.41 31 PRO B CA 1
ATOM 1597 C C . PRO B 1 31 ? -6.441 -5.965 6.098 1 63.41 31 PRO B C 1
ATOM 1599 O O . PRO B 1 31 ? -6.996 -6.367 5.066 1 63.41 31 PRO B O 1
ATOM 1602 N N . LEU B 1 32 ? -7.199 -5.617 7.074 1 74.81 32 LEU B N 1
ATOM 1603 C CA . LEU B 1 32 ? -8.586 -5.195 6.934 1 74.81 32 LEU B CA 1
ATOM 1604 C C . LEU B 1 32 ? -8.672 -3.746 6.465 1 74.81 32 LEU B C 1
ATOM 1606 O O . LEU B 1 32 ? -9.594 -3.373 5.742 1 74.81 32 LEU B O 1
ATOM 1610 N N . HIS B 1 33 ? -7.668 -3.068 6.785 1 88.25 33 HIS B N 1
ATOM 1611 C CA . HIS B 1 33 ? -7.617 -1.644 6.48 1 88.25 33 HIS B CA 1
ATOM 1612 C C . HIS B 1 33 ? -6.227 -1.232 6.004 1 88.25 33 HIS B C 1
ATOM 1614 O O . HIS B 1 33 ? -5.25 -1.95 6.234 1 88.25 33 HIS B O 1
ATOM 1620 N N . GLU B 1 34 ? -6.258 -0.263 5.246 1 91.38 34 GLU B N 1
ATOM 1621 C CA . GLU B 1 34 ? -5 0.375 4.879 1 91.38 34 GLU B CA 1
ATOM 1622 C C . GLU B 1 34 ? -4.539 1.352 5.957 1 91.38 34 GLU B C 1
ATOM 1624 O O . GLU B 1 34 ? -5.363 1.974 6.629 1 91.38 34 GLU B O 1
ATOM 1629 N N . ARG B 1 35 ? -3.242 1.441 6.137 1 91.62 35 ARG B N 1
ATOM 1630 C CA . ARG B 1 35 ? -2.668 2.369 7.105 1 91.62 35 ARG B CA 1
ATOM 1631 C C . ARG B 1 35 ? -2.533 3.768 6.508 1 91.62 35 ARG B C 1
ATOM 1633 O O . ARG B 1 35 ? -2.15 3.918 5.348 1 91.62 35 ARG B O 1
ATOM 1640 N N . LEU B 1 36 ? -2.906 4.754 7.312 1 94.81 36 LEU B N 1
ATOM 1641 C CA . LEU B 1 36 ? -2.615 6.156 7.031 1 94.81 36 LEU B CA 1
ATOM 1642 C C . LEU B 1 36 ? -1.587 6.703 8.016 1 94.81 36 LEU B C 1
ATOM 1644 O O . LEU B 1 36 ? -1.837 6.746 9.227 1 94.81 36 LEU B O 1
ATOM 1648 N N . TYR B 1 37 ? -0.473 7.16 7.496 1 93.69 37 TYR B N 1
ATOM 1649 C CA . TYR B 1 37 ? 0.649 7.594 8.32 1 93.69 37 TYR B CA 1
ATOM 1650 C C . TYR B 1 37 ? 0.593 9.094 8.57 1 93.69 37 TYR B C 1
ATOM 1652 O O . TYR B 1 37 ? 0.031 9.844 7.77 1 93.69 37 TYR B O 1
ATOM 1660 N N . ARG B 1 38 ? 1.124 9.453 9.664 1 93.75 38 ARG B N 1
ATOM 1661 C CA . ARG B 1 38 ? 1.339 10.859 9.977 1 93.75 38 ARG B CA 1
ATOM 1662 C C . ARG B 1 38 ? 2.812 11.141 10.242 1 93.75 38 ARG B C 1
ATOM 1664 O O . ARG B 1 38 ? 3.482 10.375 10.93 1 93.75 38 ARG B O 1
ATOM 1671 N N . VAL B 1 39 ? 3.295 12.211 9.633 1 93.69 39 VAL B N 1
ATOM 1672 C CA . VAL B 1 39 ? 4.691 12.617 9.766 1 93.69 39 VAL B CA 1
ATOM 1673 C C . VAL B 1 39 ? 4.762 14.086 10.18 1 93.69 39 VAL B C 1
ATOM 1675 O O . VAL B 1 39 ? 3.998 14.922 9.68 1 93.69 39 VAL B O 1
ATOM 1678 N N . TYR B 1 40 ? 5.645 14.383 11.094 1 93 40 TYR B N 1
ATOM 1679 C CA . TYR B 1 40 ? 5.734 15.703 11.703 1 93 40 TYR B CA 1
ATOM 1680 C C . TYR B 1 40 ? 6.988 16.438 11.242 1 93 40 TYR B C 1
ATOM 1682 O O . TYR B 1 40 ? 8.07 15.844 11.18 1 93 40 TYR B O 1
ATOM 1690 N N . ASN B 1 41 ? 6.84 17.672 10.797 1 92.56 41 ASN B N 1
ATOM 1691 C CA . ASN B 1 41 ? 7.969 18.547 10.516 1 92.56 41 ASN B CA 1
ATOM 1692 C C . ASN B 1 41 ? 8.297 19.453 11.703 1 92.56 41 ASN B C 1
ATOM 1694 O O . ASN B 1 41 ? 7.57 20.406 11.977 1 92.56 41 ASN B O 1
ATOM 1698 N N . PRO B 1 42 ? 9.406 19.188 12.391 1 90.75 42 PRO B N 1
ATOM 1699 C CA . PRO B 1 42 ? 9.695 19.984 13.586 1 90.75 42 PRO B CA 1
ATOM 1700 C C . PRO B 1 42 ? 10.039 21.438 13.258 1 90.75 42 PRO B C 1
ATOM 1702 O O . PRO B 1 42 ? 9.977 22.312 14.133 1 90.75 42 PRO B O 1
ATOM 1705 N N . ASN B 1 43 ? 10.43 21.719 12.07 1 88.75 43 ASN B N 1
ATOM 1706 C CA . ASN B 1 43 ? 10.797 23.062 11.68 1 88.75 43 ASN B CA 1
ATOM 1707 C C . ASN B 1 43 ? 9.562 23.922 11.406 1 88.75 43 ASN B C 1
ATOM 1709 O O . ASN B 1 43 ? 9.5 25.078 11.836 1 88.75 43 ASN B O 1
ATOM 1713 N N . SER B 1 44 ? 8.617 23.375 10.766 1 85.94 44 SER B N 1
ATOM 1714 C CA . SER B 1 44 ? 7.449 24.156 10.383 1 85.94 44 SER B CA 1
ATOM 1715 C C . SER B 1 44 ? 6.285 23.922 11.336 1 85.94 44 SER B C 1
ATOM 1717 O O . SER B 1 44 ? 5.332 24.703 11.383 1 85.94 44 SER B O 1
ATOM 1719 N N . GLY B 1 45 ? 6.285 22.703 12.023 1 86.56 45 GLY B N 1
ATOM 1720 C CA . GLY B 1 45 ? 5.172 22.312 12.875 1 86.56 45 GLY B CA 1
ATOM 1721 C C . GLY B 1 45 ? 4.078 21.578 12.125 1 86.56 45 GLY B C 1
ATOM 1722 O O . GLY B 1 45 ? 3.025 21.281 12.695 1 86.56 45 GLY B O 1
ATOM 1723 N N . GLU B 1 46 ? 4.277 21.219 10.945 1 89.25 46 GLU B N 1
ATOM 1724 C CA . GLU B 1 46 ? 3.258 20.594 10.109 1 89.25 46 GLU B CA 1
ATOM 1725 C C . GLU B 1 46 ? 3.168 19.094 10.375 1 89.25 46 GLU B C 1
ATOM 1727 O O . GLU B 1 46 ? 4.191 18.422 10.531 1 89.25 46 GLU B O 1
ATOM 1732 N N . HIS B 1 47 ? 1.93 18.625 10.438 1 92.81 47 HIS B N 1
ATOM 1733 C CA . HIS B 1 47 ? 1.649 17.188 10.406 1 92.81 47 HIS B CA 1
ATOM 1734 C C . HIS B 1 47 ? 1.077 16.766 9.062 1 92.81 47 HIS B C 1
ATOM 1736 O O . HIS B 1 47 ? 0.019 17.25 8.648 1 92.81 47 HIS B O 1
ATOM 1742 N N . LEU B 1 48 ? 1.812 15.93 8.422 1 94.5 48 LEU B N 1
ATOM 1743 C CA . LEU B 1 48 ? 1.42 15.469 7.09 1 94.5 48 LEU B CA 1
ATOM 1744 C C . LEU B 1 48 ? 0.833 14.062 7.152 1 94.5 48 LEU B C 1
ATOM 1746 O O . LEU B 1 48 ? 1.363 13.195 7.848 1 94.5 48 LEU B O 1
ATOM 1750 N N . LEU B 1 49 ? -0.288 13.867 6.48 1 96.44 49 LEU B N 1
ATOM 1751 C CA . LEU B 1 49 ? -0.87 12.539 6.316 1 96.44 49 LEU B CA 1
ATOM 1752 C C . LEU B 1 49 ? -0.492 11.945 4.961 1 96.44 49 LEU B C 1
ATOM 1754 O O . LEU B 1 49 ? -0.496 12.641 3.949 1 96.44 49 LEU B O 1
ATOM 1758 N N . THR B 1 50 ? -0.187 10.617 4.996 1 96.44 50 THR B N 1
ATOM 1759 C CA . THR B 1 50 ? 0.122 9.977 3.723 1 96.44 50 THR B CA 1
ATOM 1760 C C . THR B 1 50 ? -0.202 8.484 3.773 1 96.44 50 THR B C 1
ATOM 1762 O O . THR B 1 50 ? 0.061 7.82 4.777 1 96.44 50 THR B O 1
ATOM 1765 N N . PRO B 1 51 ? -0.816 7.969 2.691 1 95.31 51 PRO B N 1
ATOM 1766 C CA . PRO B 1 51 ? -0.971 6.52 2.57 1 95.31 51 PRO B CA 1
ATOM 1767 C C . PRO B 1 51 ? 0.278 5.836 2.018 1 95.31 51 PRO B C 1
ATOM 1769 O O . PRO B 1 51 ? 0.346 4.605 1.978 1 95.31 51 PRO B O 1
ATOM 1772 N N . ALA B 1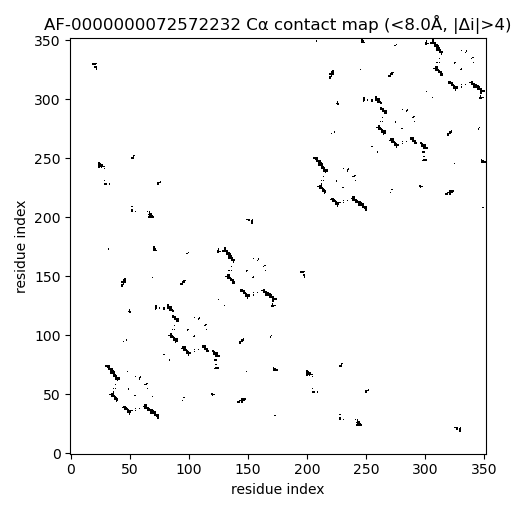 52 ? 1.241 6.633 1.561 1 94.44 52 ALA B N 1
ATOM 1773 C CA . ALA B 1 52 ? 2.43 6.105 0.895 1 94.44 52 ALA B CA 1
ATOM 1774 C C . ALA B 1 52 ? 3.555 5.855 1.896 1 94.44 52 ALA B C 1
ATOM 1776 O O . ALA B 1 52 ? 4.242 6.793 2.311 1 94.44 52 ALA B O 1
ATOM 1777 N N . GLY B 1 53 ? 3.846 4.59 2.139 1 92.62 53 GLY B N 1
ATOM 1778 C CA . GLY B 1 53 ? 4.914 4.262 3.07 1 92.62 53 GLY B CA 1
ATOM 1779 C C . GLY B 1 53 ? 6.266 4.797 2.637 1 92.62 53 GLY B C 1
ATOM 1780 O O . GLY B 1 53 ? 7.062 5.23 3.471 1 92.62 53 GLY B O 1
ATOM 1781 N N . TRP B 1 54 ? 6.523 4.738 1.327 1 93.69 54 TRP B N 1
ATOM 1782 C CA . TRP B 1 54 ? 7.812 5.211 0.837 1 93.69 54 TRP B CA 1
ATOM 1783 C C . TRP B 1 54 ? 7.984 6.703 1.113 1 93.69 54 TRP B C 1
ATOM 1785 O O . TRP B 1 54 ? 9.109 7.184 1.284 1 93.69 54 TRP B O 1
ATOM 1795 N N . GLU B 1 55 ? 6.887 7.445 1.109 1 95.62 55 GLU B N 1
ATOM 1796 C CA . GLU B 1 55 ? 6.984 8.875 1.395 1 95.62 55 GLU B CA 1
ATOM 1797 C C . GLU B 1 55 ? 7.477 9.117 2.818 1 95.62 55 GLU B C 1
ATOM 1799 O O . GLU B 1 55 ? 8.211 10.078 3.07 1 95.62 55 GLU B O 1
ATOM 1804 N N . VAL B 1 56 ? 7.027 8.258 3.744 1 94.81 56 VAL B N 1
ATOM 1805 C CA . VAL B 1 56 ? 7.469 8.383 5.129 1 94.81 56 VAL B CA 1
ATOM 1806 C C . VAL B 1 56 ? 8.992 8.328 5.195 1 94.81 56 VAL B C 1
ATOM 1808 O O . VAL B 1 56 ? 9.625 9.18 5.828 1 94.81 56 VAL B O 1
ATOM 1811 N N . LEU B 1 57 ? 9.539 7.441 4.465 1 92.69 57 LEU B N 1
ATOM 1812 C CA . LEU B 1 57 ? 10.992 7.277 4.461 1 92.69 57 LEU B CA 1
ATOM 1813 C C . LEU B 1 57 ? 11.672 8.492 3.842 1 92.69 57 LEU B C 1
ATOM 1815 O O . LEU B 1 57 ? 12.695 8.961 4.352 1 92.69 57 LEU B O 1
ATOM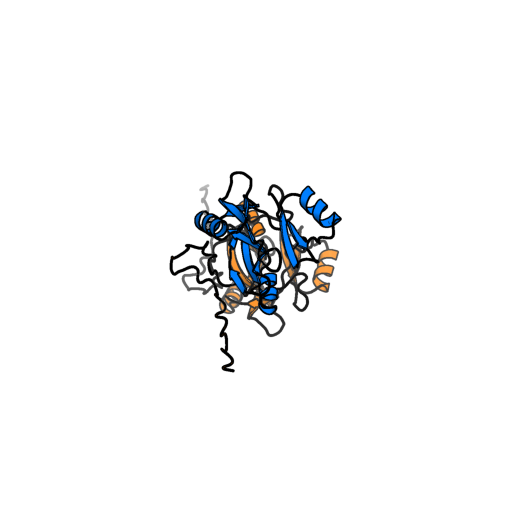 1819 N N . THR B 1 58 ? 11.109 8.953 2.795 1 94.31 58 THR B N 1
ATOM 1820 C CA . THR B 1 58 ? 11.664 10.109 2.107 1 94.31 58 THR B CA 1
ATOM 1821 C C . THR B 1 58 ? 11.633 11.336 3.014 1 94.31 58 THR B C 1
ATOM 1823 O O . THR B 1 58 ? 12.617 12.078 3.096 1 94.31 58 THR B O 1
ATOM 1826 N N . LEU B 1 59 ? 10.523 11.516 3.721 1 95.12 59 LEU B N 1
ATOM 1827 C CA . LEU B 1 59 ? 10.367 12.672 4.598 1 95.12 59 LEU B CA 1
ATOM 1828 C C . LEU B 1 59 ? 11.289 12.562 5.812 1 95.12 59 LEU B C 1
ATOM 1830 O O . LEU B 1 59 ? 11.836 13.562 6.27 1 95.12 59 LEU B O 1
ATOM 1834 N N . GLU B 1 60 ? 11.484 11.328 6.309 1 94.69 60 GLU B N 1
ATOM 1835 C CA . GLU B 1 60 ? 12.406 11.141 7.426 1 94.69 60 GLU B CA 1
ATOM 1836 C C . GLU B 1 60 ? 13.828 11.508 7.031 1 94.69 60 GLU B C 1
ATOM 1838 O O . GLU B 1 60 ? 14.555 12.133 7.812 1 94.69 60 GLU B O 1
ATOM 1843 N N . LYS B 1 61 ? 14.164 11.188 5.836 1 94.38 61 LYS B N 1
ATOM 1844 C CA . LYS B 1 61 ? 15.484 11.555 5.324 1 94.38 61 LYS B CA 1
ATOM 1845 C C . LYS B 1 61 ? 15.633 13.07 5.215 1 94.38 61 LYS B C 1
ATOM 1847 O O . LYS B 1 61 ? 16.734 13.609 5.348 1 94.38 61 LYS B O 1
ATOM 1852 N N . ALA B 1 62 ? 14.508 13.727 5.078 1 96.19 62 ALA B N 1
ATOM 1853 C CA . ALA B 1 62 ? 14.492 15.18 4.93 1 96.19 62 ALA B CA 1
ATOM 1854 C C . ALA B 1 62 ? 14.367 15.867 6.289 1 96.19 62 ALA B C 1
ATOM 1856 O O . ALA B 1 62 ? 14.227 17.094 6.359 1 96.19 62 ALA B O 1
ATOM 1857 N N . GLY B 1 63 ? 14.32 15.102 7.336 1 95.75 63 GLY B N 1
ATOM 1858 C CA . GLY B 1 63 ? 14.352 15.695 8.664 1 95.75 63 GLY B CA 1
ATOM 1859 C C . GLY B 1 63 ? 13.008 15.648 9.367 1 95.75 63 GLY B C 1
ATOM 1860 O O . GLY B 1 63 ? 12.891 16.094 10.516 1 95.75 63 GLY B O 1
ATOM 1861 N N . TRP B 1 64 ? 12.055 15.133 8.688 1 94.25 64 TRP B N 1
ATOM 1862 C CA . TRP B 1 64 ? 10.766 14.945 9.344 1 94.25 64 TRP B CA 1
ATOM 1863 C C . TRP B 1 64 ? 10.82 13.781 10.32 1 94.25 64 TRP B C 1
ATOM 1865 O O . TRP B 1 64 ? 11.773 13 10.312 1 94.25 64 TRP B O 1
ATOM 1875 N N . LYS B 1 65 ? 9.812 13.703 11.203 1 92.88 65 LYS B N 1
ATOM 1876 C CA . LYS B 1 65 ? 9.703 12.633 12.188 1 92.88 65 LYS B CA 1
ATOM 1877 C C . LYS B 1 65 ? 8.406 11.852 12.016 1 92.88 65 LYS B C 1
ATOM 1879 O O . LYS B 1 65 ? 7.316 12.422 12.07 1 92.88 65 LYS B O 1
ATOM 1884 N N . SER B 1 66 ? 8.617 10.555 11.781 1 92.81 66 SER B N 1
ATOM 1885 C CA . SER B 1 66 ? 7.422 9.719 11.695 1 92.81 66 SER B CA 1
ATOM 1886 C C . SER B 1 66 ? 6.691 9.664 13.031 1 92.81 66 SER B C 1
ATOM 1888 O O . SER B 1 66 ? 7.316 9.492 14.086 1 92.81 66 SER B O 1
ATOM 1890 N N . GLU B 1 67 ? 5.379 9.766 12.953 1 90.94 67 GLU B N 1
ATOM 1891 C CA . GLU B 1 67 ? 4.531 9.57 14.125 1 90.94 67 GLU B CA 1
ATOM 1892 C C . GLU B 1 67 ? 3.836 8.219 14.086 1 90.94 67 GLU B C 1
ATOM 1894 O O . GLU B 1 67 ? 3.17 7.824 15.047 1 90.94 67 GLU B O 1
ATOM 1899 N N . GLY B 1 68 ? 4.012 7.469 12.977 1 90.06 68 GLY B N 1
ATOM 1900 C CA . GLY B 1 68 ? 3.43 6.148 12.805 1 90.06 68 GLY B CA 1
ATOM 1901 C C . GLY B 1 68 ? 2.076 6.176 12.117 1 90.06 68 GLY B C 1
ATOM 1902 O O . GLY B 1 68 ? 1.816 7.047 11.281 1 90.06 68 GLY B O 1
ATOM 1903 N N . VAL B 1 69 ? 1.309 5.148 12.383 1 91.06 69 VAL B N 1
ATOM 1904 C CA . VAL B 1 69 ? -0.025 5.039 11.797 1 91.06 69 VAL B CA 1
ATOM 1905 C C . VAL B 1 69 ? -1.01 5.891 12.594 1 91.06 69 VAL B C 1
ATOM 1907 O O . VAL B 1 69 ? -1.256 5.625 13.773 1 91.06 69 VAL B O 1
ATOM 1910 N N . ALA B 1 70 ? -1.524 6.887 11.914 1 92.25 70 ALA B N 1
ATOM 1911 C CA . ALA B 1 70 ? -2.461 7.789 12.578 1 92.25 70 ALA B CA 1
ATOM 1912 C C . ALA B 1 70 ? -3.879 7.227 12.547 1 92.25 70 ALA B C 1
ATOM 1914 O O . ALA B 1 70 ? -4.613 7.336 13.531 1 92.25 70 ALA B O 1
ATOM 1915 N N . PHE B 1 71 ? -4.23 6.66 11.375 1 93.19 71 PHE B N 1
ATOM 1916 C CA . PHE B 1 71 ? -5.574 6.137 11.156 1 93.19 71 PHE B CA 1
ATOM 1917 C C . PHE B 1 71 ? -5.543 4.93 10.234 1 93.19 71 PHE B C 1
ATOM 1919 O O . PHE B 1 71 ? -4.531 4.664 9.578 1 93.19 71 PHE B O 1
ATOM 1926 N N . TYR B 1 72 ? -6.691 4.262 10.258 1 93 72 TYR B N 1
ATOM 1927 C CA . TYR B 1 72 ? -6.934 3.209 9.273 1 93 72 TYR B CA 1
ATOM 1928 C C . TYR B 1 72 ? -8.039 3.611 8.305 1 93 72 TYR B C 1
ATOM 1930 O O . TYR B 1 72 ? -9.016 4.25 8.703 1 93 72 TYR B O 1
ATOM 1938 N N . ILE B 1 73 ? -7.789 3.232 7.055 1 95.5 73 ILE B N 1
ATOM 1939 C CA . ILE B 1 73 ? -8.711 3.662 6.008 1 95.5 73 ILE B CA 1
ATOM 1940 C C . ILE B 1 73 ? -9.164 2.455 5.188 1 95.5 73 ILE B C 1
ATOM 1942 O O . ILE B 1 73 ? -8.594 1.367 5.309 1 95.5 73 ILE B O 1
ATOM 1946 N N . PRO B 1 74 ? -10.234 2.639 4.406 1 94.88 74 PRO B N 1
ATOM 1947 C CA . PRO B 1 74 ? -10.742 1.5 3.639 1 94.88 74 PRO B CA 1
ATOM 1948 C C . PRO B 1 74 ? -9.688 0.892 2.715 1 94.88 74 PRO B C 1
ATOM 1950 O O . PRO B 1 74 ? -8.898 1.62 2.111 1 94.88 74 PRO B O 1
ATOM 1953 N N . LEU B 1 75 ? -9.719 -0.398 2.748 1 93.25 75 LEU B N 1
ATOM 1954 C CA . LEU B 1 75 ? -8.953 -1.142 1.751 1 93.25 75 LEU B CA 1
ATOM 1955 C C . LEU B 1 75 ? -9.781 -1.361 0.487 1 93.25 75 LEU B C 1
ATOM 1957 O O . LEU B 1 75 ? -10.594 -2.283 0.426 1 93.25 75 LEU B O 1
ATOM 1961 N N . THR B 1 76 ? -9.578 -0.516 -0.511 1 93.62 76 THR B N 1
ATOM 1962 C CA . THR B 1 76 ? -10.398 -0.571 -1.717 1 93.62 76 THR B CA 1
ATOM 1963 C C . THR B 1 76 ? -9.57 -0.201 -2.947 1 93.62 76 THR B C 1
ATOM 1965 O O . THR B 1 76 ? -8.578 0.521 -2.84 1 93.62 76 THR B O 1
ATOM 1968 N N . GLU B 1 77 ? -9.977 -0.687 -4.023 1 93.88 77 GLU B N 1
ATOM 1969 C CA . GLU B 1 77 ? -9.266 -0.483 -5.281 1 93.88 77 GLU B CA 1
ATOM 1970 C C . GLU B 1 77 ? -9.359 0.969 -5.742 1 93.88 77 GLU B C 1
ATOM 1972 O O . GLU B 1 77 ? -10.445 1.55 -5.762 1 93.88 77 GLU B O 1
ATOM 1977 N N . PRO B 1 78 ? -8.133 1.499 -6.016 1 92.5 78 PRO B N 1
ATOM 1978 C CA . PRO B 1 78 ? -8.242 2.799 -6.684 1 92.5 78 PRO B CA 1
ATOM 1979 C C . PRO B 1 78 ? -9.055 2.732 -7.973 1 92.5 78 PRO B C 1
ATOM 1981 O O . PRO B 1 78 ? -9.031 1.717 -8.672 1 92.5 78 PRO B O 1
ATOM 1984 N N . PRO B 1 79 ? -9.828 3.887 -8.422 1 94.75 79 PRO B N 1
ATOM 1985 C CA . PRO B 1 79 ? -9.805 5.223 -7.824 1 94.75 79 PRO B CA 1
ATOM 1986 C C . PRO B 1 79 ? -10.75 5.359 -6.637 1 94.75 79 PRO B C 1
ATOM 1988 O O . PRO B 1 79 ? -11.32 6.43 -6.414 1 94.75 79 PRO B O 1
ATOM 1991 N N . TYR B 1 80 ? -11.164 4.23 -5.953 1 96.38 80 TYR B N 1
ATOM 1992 C CA . TYR B 1 80 ? -11.867 4.223 -4.676 1 96.38 80 TYR B CA 1
ATOM 1993 C C . TYR B 1 80 ? -13.352 4.492 -4.871 1 96.38 80 TYR B C 1
ATOM 1995 O O . TYR B 1 80 ? -13.945 5.297 -4.148 1 96.38 80 TYR B O 1
ATOM 2003 N N . SER B 1 81 ? -13.852 3.844 -5.871 1 94.94 81 SER B N 1
ATOM 2004 C CA . SER B 1 81 ? -15.258 4.039 -6.199 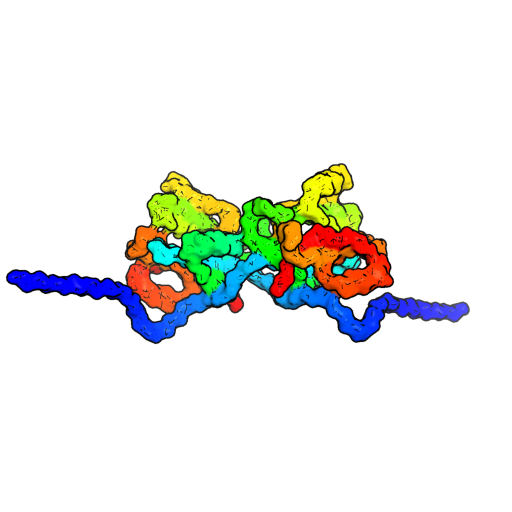1 94.94 81 SER B CA 1
ATOM 2005 C C . SER B 1 81 ? -16.141 3.793 -4.98 1 94.94 81 SER B C 1
ATOM 2007 O O . SER B 1 81 ? -15.984 2.793 -4.277 1 94.94 81 SER B O 1
ATOM 2009 N N . GLY B 1 82 ? -17.062 4.742 -4.754 1 94.88 82 GLY B N 1
ATOM 2010 C CA . GLY B 1 82 ? -18.047 4.582 -3.697 1 94.88 82 GLY B CA 1
ATOM 2011 C C . GLY B 1 82 ? -17.594 5.141 -2.363 1 94.88 82 GLY B C 1
ATOM 2012 O O . GLY B 1 82 ? -18.344 5.137 -1.39 1 94.88 82 GLY B O 1
ATOM 2013 N N . TYR B 1 83 ? -16.422 5.656 -2.285 1 96.94 83 TYR B N 1
ATOM 2014 C CA . TYR B 1 83 ? -15.891 6.234 -1.058 1 96.94 83 TYR B CA 1
ATOM 2015 C C . TYR B 1 83 ? -15.586 7.715 -1.24 1 96.94 83 TYR B C 1
ATOM 2017 O O . TYR B 1 83 ? -15.219 8.148 -2.336 1 96.94 83 TYR B O 1
ATOM 2025 N N . PRO B 1 84 ? -15.766 8.516 -0.136 1 97.44 84 PRO B N 1
ATOM 2026 C CA . PRO B 1 84 ? -15.102 9.82 -0.204 1 97.44 84 PRO B CA 1
ATOM 2027 C C . PRO B 1 84 ? -13.586 9.703 -0.34 1 97.44 84 PRO B C 1
ATOM 2029 O O . PRO B 1 84 ? -12.969 8.852 0.302 1 97.44 84 PRO B O 1
ATOM 2032 N N . VAL B 1 85 ? -13.023 10.492 -1.194 1 98.25 85 VAL B N 1
ATOM 2033 C CA . VAL B 1 85 ? -11.594 10.422 -1.458 1 98.25 85 VAL B CA 1
ATOM 2034 C C . VAL B 1 85 ? -10.93 11.734 -1.037 1 98.25 85 VAL B C 1
ATOM 2036 O O . VAL B 1 85 ? -11.328 12.812 -1.482 1 98.25 85 VAL B O 1
ATOM 2039 N N . VAL B 1 86 ? -9.961 11.633 -0.168 1 98.31 86 VAL B N 1
ATOM 2040 C CA . VAL B 1 86 ? -9.219 12.805 0.288 1 98.31 86 VAL B CA 1
ATOM 2041 C C . VAL B 1 86 ? -8.133 13.148 -0.726 1 98.31 86 VAL B C 1
ATOM 2043 O O . VAL B 1 86 ? -7.367 12.281 -1.149 1 98.31 86 VAL B O 1
ATOM 2046 N N . GLN B 1 87 ? -8.094 14.383 -1.099 1 98.19 87 GLN B N 1
ATOM 2047 C CA . GLN B 1 87 ? -7.008 14.961 -1.885 1 98.19 87 GLN B CA 1
ATOM 2048 C C . GLN B 1 87 ? -6.094 15.82 -1.015 1 98.19 87 GLN B C 1
ATOM 2050 O O . GLN B 1 87 ? -6.562 16.516 -0.11 1 98.19 87 GLN B O 1
ATOM 2055 N N . ARG B 1 88 ? -4.836 15.703 -1.29 1 97.75 88 ARG B N 1
ATOM 2056 C CA . ARG B 1 88 ? -3.85 16.516 -0.584 1 97.75 88 ARG B CA 1
ATOM 2057 C C . ARG B 1 88 ? -3.354 17.656 -1.463 1 97.75 88 ARG B C 1
ATOM 2059 O O . ARG B 1 88 ? -2.855 17.438 -2.566 1 97.75 88 ARG B O 1
ATOM 2066 N N . LEU B 1 89 ? -3.574 18.891 -1.001 1 97.25 89 LEU B N 1
ATOM 2067 C CA . LEU B 1 89 ? -3.166 20.094 -1.722 1 97.25 89 LEU B CA 1
ATOM 2068 C C . LEU B 1 89 ? -2.033 20.797 -0.991 1 97.25 89 LEU B C 1
ATOM 2070 O O . LEU B 1 89 ? -2.008 20.844 0.241 1 97.25 89 LEU B O 1
ATOM 2074 N N . TYR B 1 90 ? -1.109 21.344 -1.77 1 96.38 90 TYR B N 1
ATOM 2075 C CA . TYR B 1 90 ? 0.066 22.016 -1.231 1 96.38 90 TYR B CA 1
ATOM 2076 C C . TYR B 1 90 ? 0.063 23.5 -1.601 1 96.38 90 TYR B C 1
ATOM 2078 O O . TYR B 1 90 ? -0.175 23.859 -2.756 1 96.38 90 TYR B O 1
ATOM 2086 N N . ASN B 1 91 ? 0.286 24.281 -0.574 1 93.62 91 ASN B N 1
ATOM 2087 C CA . ASN B 1 91 ? 0.471 25.719 -0.772 1 93.62 91 ASN B CA 1
ATOM 2088 C C . ASN B 1 91 ? 1.946 26.078 -0.923 1 93.62 91 ASN B C 1
ATOM 2090 O O . ASN B 1 91 ? 2.672 26.172 0.07 1 93.62 91 ASN B O 1
ATOM 2094 N N . PRO B 1 92 ? 2.395 26.375 -2.117 1 92.81 92 PRO B N 1
ATOM 2095 C CA . PRO B 1 92 ? 3.826 26.625 -2.297 1 92.81 92 PRO B CA 1
ATOM 2096 C C . PRO B 1 92 ? 4.277 27.938 -1.633 1 92.81 92 PRO B C 1
ATOM 2098 O O . PRO B 1 92 ? 5.469 28.125 -1.381 1 92.81 92 PRO B O 1
ATOM 2101 N N . ASN B 1 93 ? 3.426 28.844 -1.33 1 89.62 93 ASN B N 1
ATOM 2102 C CA . ASN B 1 93 ? 3.781 30.109 -0.703 1 89.62 93 ASN B CA 1
ATOM 2103 C C . ASN B 1 93 ? 3.965 29.953 0.804 1 89.62 93 ASN B C 1
ATOM 2105 O O . ASN B 1 93 ? 4.895 30.516 1.381 1 89.62 93 ASN B O 1
ATOM 2109 N N . ALA B 1 94 ? 3.143 29.141 1.438 1 84.44 94 ALA B N 1
ATOM 2110 C CA . ALA B 1 94 ? 3.158 29.031 2.895 1 84.44 94 ALA B CA 1
ATOM 2111 C C . ALA B 1 94 ? 3.855 27.766 3.346 1 84.44 94 ALA B C 1
ATOM 2113 O O . ALA B 1 94 ? 4.324 27.672 4.48 1 84.44 94 ALA B O 1
ATOM 2114 N N . GLY B 1 95 ? 3.844 26.75 2.48 1 86.81 95 GLY B N 1
ATOM 2115 C CA . GLY B 1 95 ? 4.516 25.5 2.807 1 86.81 95 GLY B CA 1
ATOM 2116 C C . GLY B 1 95 ? 3.619 24.516 3.533 1 86.81 95 GLY B C 1
ATOM 2117 O O . GLY B 1 95 ? 4.094 23.5 4.047 1 86.81 95 GLY B O 1
ATOM 2118 N N . ASP B 1 96 ? 2.305 24.828 3.535 1 87.44 96 ASP B N 1
ATOM 2119 C CA . ASP B 1 96 ? 1.403 23.938 4.266 1 87.44 96 ASP B CA 1
ATOM 2120 C C . ASP B 1 96 ? 0.586 23.078 3.307 1 87.44 96 ASP B C 1
ATOM 2122 O O . ASP B 1 96 ? 0.521 23.359 2.107 1 87.44 96 ASP B O 1
ATOM 2126 N N . HIS B 1 97 ? 0.045 22.062 3.855 1 93.94 97 HIS B N 1
ATOM 2127 C CA . HIS B 1 97 ? -0.841 21.172 3.1 1 93.94 97 HIS B CA 1
ATOM 2128 C C . HIS B 1 97 ? -2.279 21.297 3.594 1 93.94 97 HIS B C 1
ATOM 2130 O O . HIS B 1 97 ? -2.518 21.609 4.762 1 93.94 97 HIS B O 1
ATOM 2136 N N . HIS B 1 98 ? -3.168 21.109 2.672 1 93 98 HIS B N 1
ATOM 2137 C CA . HIS B 1 98 ? -4.602 21.016 2.928 1 93 98 HIS B CA 1
ATOM 2138 C C . HIS B 1 98 ? -5.168 19.703 2.43 1 93 98 HIS B C 1
ATOM 2140 O O . HIS B 1 98 ? -4.688 19.141 1.436 1 93 98 HIS B O 1
ATOM 2146 N N . TYR B 1 99 ? -6.18 19.188 3.197 1 96.06 99 TYR B N 1
ATOM 2147 C CA . TYR B 1 99 ? -6.836 17.922 2.871 1 96.06 99 TYR B CA 1
ATOM 2148 C C . TYR B 1 99 ? -8.336 18.125 2.668 1 96.06 99 TYR B C 1
ATOM 2150 O O . TYR B 1 99 ? -9.008 18.734 3.51 1 96.06 99 TYR B O 1
ATOM 2158 N N . THR B 1 100 ? -8.844 17.641 1.572 1 95.81 100 THR B N 1
ATOM 2159 C CA . THR B 1 100 ? -10.266 17.844 1.34 1 95.81 100 THR B CA 1
ATOM 2160 C C . THR B 1 100 ? -10.844 16.688 0.521 1 95.81 100 THR B C 1
ATOM 2162 O O . THR B 1 100 ? -10.164 16.125 -0.342 1 95.81 100 THR B O 1
ATOM 2165 N N . THR B 1 101 ? -12.117 16.359 0.786 1 96.44 101 THR B N 1
ATOM 2166 C CA . THR B 1 101 ? -12.852 15.398 -0.033 1 96.44 101 THR B CA 1
ATOM 2167 C C . THR B 1 101 ? -13.68 16.109 -1.093 1 96.44 101 THR B C 1
ATOM 2169 O O . THR B 1 101 ? -14.344 15.469 -1.911 1 96.44 101 THR B O 1
ATOM 2172 N N . SER B 1 102 ? -13.648 17.359 -1.041 1 96.19 102 SER B N 1
ATOM 2173 C CA . SER B 1 102 ? -14.461 18.156 -1.952 1 96.19 102 SER B CA 1
ATOM 2174 C C . SER B 1 102 ? -13.703 18.484 -3.238 1 96.19 102 SER B C 1
ATOM 2176 O O . SER B 1 102 ? -12.734 19.234 -3.221 1 96.19 102 SER B O 1
ATOM 2178 N N . ASP B 1 103 ? -14.25 17.984 -4.352 1 96.44 103 ASP B N 1
ATOM 2179 C CA . ASP B 1 103 ? -13.656 18.297 -5.645 1 96.44 103 ASP B CA 1
ATOM 2180 C C . ASP B 1 103 ? -13.742 19.797 -5.934 1 96.44 103 ASP B C 1
ATOM 2182 O O . ASP B 1 103 ? -12.828 20.375 -6.535 1 96.44 103 ASP B O 1
ATOM 2186 N N . PHE B 1 104 ? -14.789 20.375 -5.469 1 97.5 104 PHE B N 1
ATOM 2187 C CA . PHE B 1 104 ? -14.961 21.812 -5.668 1 97.5 104 PHE B CA 1
ATOM 2188 C C . PHE B 1 104 ? -13.891 22.594 -4.918 1 97.5 104 PHE B C 1
ATOM 2190 O O . PHE B 1 104 ? -13.273 23.5 -5.477 1 97.5 104 PHE B O 1
ATOM 2197 N N . GLU B 1 105 ? -13.719 22.203 -3.643 1 95.94 105 GLU B N 1
ATOM 2198 C CA . GLU B 1 105 ? -12.703 22.891 -2.855 1 95.94 105 GLU B CA 1
ATOM 2199 C C . GLU B 1 105 ? -11.312 22.703 -3.459 1 95.94 105 GLU B C 1
ATOM 2201 O O . GLU B 1 105 ? -10.531 23.641 -3.539 1 95.94 105 GLU B O 1
ATOM 2206 N N . ALA B 1 106 ? -11 21.531 -3.867 1 97.31 106 ALA B N 1
ATOM 2207 C CA . ALA B 1 106 ? -9.703 21.266 -4.488 1 97.31 106 ALA B CA 1
ATOM 2208 C C . ALA B 1 106 ? -9.5 22.125 -5.723 1 97.31 106 ALA B C 1
ATOM 2210 O O . ALA B 1 106 ? -8.453 22.766 -5.875 1 97.31 106 ALA B O 1
ATOM 2211 N N . ALA B 1 107 ? -10.492 22.188 -6.547 1 97.94 107 ALA B N 1
ATOM 2212 C CA . ALA B 1 107 ? -10.414 22.984 -7.766 1 97.94 107 ALA B CA 1
ATOM 2213 C C . ALA B 1 107 ? -10.227 24.469 -7.441 1 97.94 107 ALA B C 1
ATOM 2215 O O . ALA B 1 107 ? -9.477 25.172 -8.125 1 97.94 107 ALA B O 1
ATOM 2216 N N . SER B 1 108 ? -10.945 24.891 -6.422 1 97.81 108 SER B N 1
ATOM 2217 C CA . SER B 1 108 ? -10.836 26.281 -5.996 1 97.81 108 SER B CA 1
ATOM 2218 C C . SER B 1 108 ? -9.422 26.609 -5.547 1 97.81 108 SER B C 1
ATOM 2220 O O . SER B 1 108 ? -8.875 27.656 -5.906 1 97.81 108 SER B O 1
ATOM 2222 N N . LEU B 1 109 ? -8.812 25.766 -4.824 1 96.88 109 LEU B N 1
ATOM 2223 C CA . LEU B 1 109 ? -7.453 25.984 -4.336 1 96.88 109 LEU B CA 1
ATOM 2224 C C . LEU B 1 109 ? -6.449 25.953 -5.484 1 96.88 109 LEU B C 1
ATOM 2226 O O . LEU B 1 109 ? -5.52 26.766 -5.52 1 96.88 109 LEU B O 1
ATOM 2230 N N . LEU B 1 110 ? -6.668 25.062 -6.438 1 97.94 110 LEU B N 1
ATOM 2231 C CA . LEU B 1 110 ? -5.809 25 -7.613 1 97.94 110 LEU B CA 1
ATOM 2232 C C . LEU B 1 110 ? -5.863 26.312 -8.391 1 97.94 110 LEU B C 1
ATOM 2234 O O . LEU B 1 110 ? -4.836 26.797 -8.867 1 97.94 110 LEU B O 1
ATOM 2238 N N . SER B 1 111 ? -7.02 26.875 -8.461 1 98 111 SER B N 1
ATOM 2239 C CA . SER B 1 111 ? -7.227 28.094 -9.234 1 98 111 SER B CA 1
ATOM 2240 C C . SER B 1 111 ? -6.477 29.266 -8.617 1 98 111 SER B C 1
ATOM 2242 O O . SER B 1 111 ? -6.215 30.266 -9.297 1 98 111 SER B O 1
ATOM 2244 N N . ILE B 1 112 ? -6.199 29.156 -7.312 1 96.94 112 ILE B N 1
ATOM 2245 C CA . ILE B 1 112 ? -5.52 30.281 -6.668 1 96.94 112 ILE B CA 1
ATOM 2246 C C . ILE B 1 112 ? -4.066 29.906 -6.383 1 96.94 112 ILE B C 1
ATOM 2248 O O . ILE B 1 112 ? -3.426 30.5 -5.508 1 96.94 112 ILE B O 1
ATOM 2252 N N . GLY B 1 113 ? -3.578 28.844 -7.016 1 97.31 113 GLY B N 1
ATOM 2253 C CA . GLY B 1 113 ? -2.141 28.625 -7.07 1 97.31 113 GLY B CA 1
ATOM 2254 C C . GLY B 1 113 ? -1.682 27.453 -6.238 1 97.31 113 GLY B C 1
ATOM 2255 O O . GLY B 1 113 ? -0.487 27.156 -6.176 1 97.31 113 GLY B O 1
ATOM 2256 N N . TRP B 1 114 ? -2.568 26.766 -5.621 1 97.06 114 TRP B N 1
ATOM 2257 C CA . TRP B 1 114 ? -2.184 25.547 -4.91 1 97.06 114 TRP B CA 1
ATOM 2258 C C . TRP B 1 114 ? -1.896 24.406 -5.891 1 97.06 114 TRP B C 1
ATOM 2260 O O . TRP B 1 114 ? -2.312 24.469 -7.051 1 97.06 114 TRP B O 1
ATOM 2270 N N . ASN B 1 115 ? -1.101 23.453 -5.438 1 98.12 115 ASN B N 1
ATOM 2271 C CA . ASN B 1 115 ? -0.836 22.25 -6.207 1 98.12 115 ASN B CA 1
ATOM 2272 C C . ASN B 1 115 ? -1.523 21.031 -5.598 1 98.12 115 ASN B C 1
ATOM 2274 O O . ASN B 1 115 ? -1.614 20.922 -4.371 1 98.12 115 ASN B O 1
ATOM 2278 N N . ASN B 1 116 ? -2.02 20.25 -6.48 1 98.44 116 ASN B N 1
ATOM 2279 C CA . ASN B 1 116 ? -2.441 18.922 -6.039 1 98.44 116 ASN B CA 1
ATOM 2280 C C . ASN B 1 116 ? -1.271 17.938 -6.008 1 98.44 116 ASN B C 1
ATOM 2282 O O . ASN B 1 116 ? -0.557 17.781 -7 1 98.44 116 ASN B O 1
ATOM 2286 N N . ASP B 1 117 ? -1.017 17.281 -4.875 1 97.44 117 ASP B N 1
ATOM 2287 C CA . ASP B 1 117 ? 0.15 16.422 -4.715 1 97.44 117 ASP B CA 1
ATOM 2288 C C . ASP B 1 117 ? 0.051 15.195 -5.617 1 97.44 117 ASP B C 1
ATOM 2290 O O . ASP B 1 117 ? 1.049 14.508 -5.852 1 97.44 117 ASP B O 1
ATOM 2294 N N . GLY B 1 118 ? -1.142 14.828 -6.098 1 95.5 118 GLY B N 1
ATOM 2295 C CA . GLY B 1 118 ? -1.265 13.773 -7.086 1 95.5 118 GLY B CA 1
ATOM 2296 C C . GLY B 1 118 ? -1.946 12.531 -6.547 1 95.5 118 GLY B C 1
ATOM 2297 O O . GLY B 1 118 ? -2.275 12.461 -5.359 1 95.5 118 GLY B O 1
ATOM 2298 N N . THR B 1 119 ? -2.09 11.539 -7.398 1 93.75 119 THR B N 1
ATOM 2299 C CA . THR B 1 119 ? -2.926 10.375 -7.121 1 93.75 119 THR B CA 1
ATOM 2300 C C . THR B 1 119 ? -2.256 9.461 -6.098 1 93.75 119 THR B C 1
ATOM 2302 O O . THR B 1 119 ? -2.938 8.75 -5.352 1 93.75 119 THR B O 1
ATOM 2305 N N . ALA B 1 120 ? -0.937 9.492 -5.984 1 92.56 120 ALA B N 1
ATOM 2306 C CA . ALA B 1 120 ? -0.208 8.625 -5.062 1 92.56 120 ALA B CA 1
ATOM 2307 C C . ALA B 1 120 ? -0.491 9.008 -3.611 1 92.56 120 ALA B C 1
ATOM 2309 O O . ALA B 1 120 ? -0.229 8.227 -2.697 1 92.56 120 ALA B O 1
ATOM 2310 N N . PHE B 1 121 ? -1.076 10.219 -3.477 1 97 121 PHE B N 1
ATOM 2311 C CA . PHE B 1 121 ? -1.26 10.719 -2.119 1 97 121 PHE B CA 1
ATOM 2312 C C . PHE B 1 121 ? -2.742 10.852 -1.788 1 97 121 PHE B C 1
ATOM 2314 O O . PHE B 1 121 ? -3.102 11.336 -0.713 1 97 121 PHE B O 1
ATOM 2321 N N . ARG B 1 122 ? -3.59 10.375 -2.725 1 97.38 122 ARG B N 1
ATOM 2322 C CA . ARG B 1 122 ? -5.02 10.289 -2.455 1 97.38 122 ARG B CA 1
ATOM 2323 C C . ARG B 1 122 ? -5.348 9.031 -1.649 1 97.38 122 ARG B C 1
ATOM 2325 O O . ARG B 1 122 ? -4.688 8 -1.797 1 97.38 122 ARG B O 1
ATOM 2332 N N . PHE B 1 123 ? -6.352 9.148 -0.871 1 97.88 123 PHE B N 1
ATOM 2333 C CA . PHE B 1 123 ? -6.77 7.965 -0.125 1 97.88 123 PHE B CA 1
ATOM 2334 C C . PHE B 1 123 ? -8.258 8.016 0.186 1 97.88 123 PHE B C 1
ATOM 2336 O O . PHE B 1 123 ? -8.82 9.102 0.391 1 97.88 123 PHE B O 1
ATOM 2343 N N . PRO B 1 124 ? -8.883 6.852 0.194 1 97.62 124 PRO B N 1
ATOM 2344 C CA . PRO B 1 124 ? -10.289 6.797 0.603 1 97.62 124 PRO B CA 1
ATOM 2345 C C . PRO B 1 124 ? -10.469 6.914 2.115 1 97.62 124 PRO B C 1
ATOM 2347 O O . PRO B 1 124 ? -9.562 6.559 2.877 1 97.62 124 PRO B O 1
ATOM 2350 N N . VAL B 1 125 ? -11.586 7.43 2.5 1 97.69 125 VAL B N 1
ATOM 2351 C CA . VAL B 1 125 ? -11.938 7.438 3.918 1 97.69 125 VAL B CA 1
ATOM 2352 C C . VAL B 1 125 ? -13.32 6.816 4.109 1 97.69 125 VAL B C 1
ATOM 2354 O O . VAL B 1 125 ? -13.969 6.418 3.141 1 97.69 125 VAL B O 1
ATOM 2357 N N . ALA B 1 126 ? -13.641 6.613 5.371 1 96 126 ALA B N 1
ATOM 2358 C CA . ALA B 1 126 ? -14.875 5.918 5.703 1 96 126 ALA B CA 1
ATOM 2359 C C . ALA B 1 126 ? -16.094 6.66 5.148 1 96 126 ALA B C 1
ATOM 2361 O O . ALA B 1 126 ? -16.094 7.895 5.074 1 96 126 ALA B O 1
ATOM 2362 N N . LYS B 1 127 ? -17.047 5.895 4.785 1 92.69 127 LYS B N 1
ATOM 2363 C CA . LYS B 1 127 ? -18.312 6.469 4.324 1 92.69 127 LYS B CA 1
ATOM 2364 C C . LYS B 1 127 ? -19.031 7.195 5.453 1 92.69 127 LYS B C 1
ATOM 2366 O O . LYS B 1 127 ? -18.734 6.984 6.629 1 92.69 127 LYS B O 1
ATOM 2371 N N . ALA B 1 128 ? -19.938 8.094 4.992 1 84.31 128 ALA B N 1
ATOM 2372 C CA . ALA B 1 128 ? -20.734 8.828 5.969 1 84.31 128 ALA B CA 1
ATOM 2373 C C . ALA B 1 128 ? -21.375 7.875 6.973 1 84.31 128 ALA B C 1
ATOM 2375 O O . ALA B 1 128 ? -21.891 6.816 6.594 1 84.31 128 ALA B O 1
ATOM 2376 N N . ASN B 1 129 ? -21.328 8.148 8.211 1 85.75 129 ASN B N 1
ATOM 2377 C CA . ASN B 1 129 ? -21.953 7.441 9.32 1 85.75 129 ASN B CA 1
ATOM 2378 C C . ASN B 1 129 ? -21.203 6.152 9.664 1 85.75 129 ASN B C 1
ATOM 2380 O O . ASN B 1 129 ? -21.75 5.281 10.344 1 85.75 129 ASN B O 1
ATOM 2384 N N . THR B 1 130 ? -20.094 5.953 8.945 1 91.31 130 THR B N 1
ATOM 2385 C CA . THR B 1 130 ? -19.234 4.852 9.352 1 91.31 130 THR B CA 1
ATOM 2386 C C . THR B 1 130 ? -17.891 5.379 9.836 1 91.31 130 THR B C 1
ATOM 2388 O O . THR B 1 130 ? -17.531 6.527 9.578 1 91.31 130 THR B O 1
ATOM 2391 N N . GLY B 1 131 ? -17.25 4.578 10.672 1 92.44 131 GLY B N 1
ATOM 2392 C CA . GLY B 1 131 ? -15.977 4.996 11.219 1 92.44 131 GLY B CA 1
ATOM 2393 C C . GLY B 1 131 ? -16.109 6.004 12.344 1 92.44 131 GLY B C 1
ATOM 2394 O O . GLY B 1 131 ? -17.188 6.145 12.938 1 92.44 131 GLY B O 1
ATOM 2395 N N . VAL B 1 132 ? -14.938 6.555 12.711 1 94.25 132 VAL B N 1
ATOM 2396 C CA . VAL B 1 132 ? -14.805 7.531 13.781 1 94.25 132 VAL B CA 1
ATOM 2397 C C . VAL B 1 132 ? -14.398 8.883 13.203 1 94.25 132 VAL B C 1
ATOM 2399 O O . VAL B 1 132 ? -13.539 8.961 12.32 1 94.25 132 VAL B O 1
ATOM 2402 N N . PRO B 1 133 ? -15.016 9.93 13.719 1 94 133 PRO B N 1
ATOM 2403 C CA . PRO B 1 133 ? -14.648 11.258 13.227 1 94 133 PRO B CA 1
ATOM 2404 C C . PRO B 1 133 ? -13.18 11.594 13.469 1 94 133 PRO B C 1
ATOM 2406 O O . PRO B 1 133 ? -12.656 11.336 14.555 1 94 133 PRO B O 1
ATOM 2409 N N . VAL B 1 134 ? -12.539 12.117 12.484 1 95.12 134 VAL B N 1
ATOM 2410 C CA . VAL B 1 134 ? -11.211 12.711 12.586 1 95.12 134 VAL B CA 1
ATOM 2411 C C . VAL B 1 134 ? -11.328 14.234 12.586 1 95.12 134 VAL B C 1
ATOM 2413 O O . VAL B 1 134 ? -11.742 14.836 11.594 1 95.12 134 VAL B O 1
ATOM 2416 N N . TYR B 1 135 ? -10.875 14.789 13.664 1 94.06 135 TYR B N 1
ATOM 2417 C CA . TYR B 1 135 ? -10.969 16.234 13.82 1 94.06 135 TYR B CA 1
ATOM 2418 C C . TYR B 1 135 ? -9.75 16.938 13.219 1 94.06 135 TYR B C 1
ATOM 2420 O O . TYR B 1 135 ? -8.617 16.453 13.359 1 94.06 135 TYR B O 1
ATOM 2428 N N . ARG B 1 136 ? -10.055 18 12.586 1 94.25 136 ARG B N 1
ATOM 2429 C CA . ARG B 1 136 ? -8.992 18.844 12.039 1 94.25 136 ARG B CA 1
ATOM 2430 C C . ARG B 1 136 ? -8.867 20.141 12.828 1 94.25 136 ARG B C 1
ATOM 2432 O O . ARG B 1 136 ? -9.867 20.828 13.07 1 94.25 136 ARG B O 1
ATOM 2439 N N . LEU B 1 137 ? -7.633 20.406 13.234 1 92.38 137 LEU B N 1
ATOM 2440 C CA . LEU B 1 137 ? -7.34 21.625 13.961 1 92.38 137 LEU B CA 1
ATOM 2441 C C . LEU B 1 137 ? -6.23 22.422 13.273 1 92.38 137 LEU B C 1
ATOM 2443 O O . LEU B 1 137 ? -5.332 21.828 12.664 1 92.38 137 LEU B O 1
ATOM 2447 N N . TYR B 1 138 ? -6.383 23.703 13.336 1 89.44 138 TYR B N 1
ATOM 2448 C CA . TYR B 1 138 ? -5.406 24.609 12.758 1 89.44 138 TYR B CA 1
ATOM 2449 C C . TYR B 1 138 ? -4.688 25.406 13.836 1 89.44 138 TYR B C 1
ATOM 2451 O O . TYR B 1 138 ? -5.32 25.922 14.766 1 89.44 138 TYR B O 1
ATOM 2459 N N . ASN B 1 139 ? -3.318 25.438 13.727 1 87 139 ASN B N 1
ATOM 2460 C CA . ASN B 1 139 ? -2.518 26.281 14.609 1 87 139 ASN B CA 1
ATOM 2461 C C . ASN B 1 139 ? -2.182 27.609 13.953 1 87 139 ASN B C 1
ATOM 2463 O O . ASN B 1 139 ? -1.26 27.688 13.133 1 87 139 ASN B O 1
ATOM 2467 N N . PRO B 1 140 ? -2.859 28.672 14.352 1 82.44 140 PRO B N 1
ATOM 2468 C CA . PRO B 1 140 ? -2.605 29.953 13.703 1 82.44 140 PRO B CA 1
ATOM 2469 C C . PRO B 1 140 ? -1.242 30.547 14.062 1 82.44 140 PRO B C 1
ATOM 2471 O O . PRO B 1 140 ? -0.767 31.469 13.398 1 82.44 140 PRO B O 1
ATOM 2474 N N . ASN B 1 141 ? -0.578 30.016 15.109 1 78.44 141 ASN B N 1
ATOM 2475 C CA . ASN B 1 141 ? 0.689 30.562 15.578 1 78.44 141 ASN B CA 1
ATOM 2476 C C . ASN B 1 141 ? 1.88 29.828 14.969 1 78.44 141 ASN B C 1
ATOM 2478 O O . ASN B 1 141 ? 3.031 30.188 15.219 1 78.44 141 ASN B O 1
ATOM 2482 N N . ALA B 1 142 ? 1.538 28.781 14.266 1 74.62 142 ALA B N 1
ATOM 2483 C CA . ALA B 1 142 ? 2.633 28.047 13.625 1 74.62 142 ALA B CA 1
ATOM 2484 C C . ALA B 1 142 ? 3.256 28.875 12.5 1 74.62 142 ALA B C 1
ATOM 2486 O O . ALA B 1 142 ? 2.6 29.75 11.922 1 74.62 142 ALA B O 1
ATOM 2487 N N . LYS B 1 143 ? 4.551 28.625 12.289 1 70.5 143 LYS B N 1
ATOM 2488 C CA . LYS B 1 143 ? 5.281 29.344 11.25 1 70.5 143 LYS B CA 1
ATOM 2489 C C . LYS B 1 143 ? 4.562 29.266 9.906 1 70.5 143 LYS B C 1
ATOM 2491 O O . LYS B 1 143 ? 4.477 30.25 9.18 1 70.5 143 LYS B O 1
ATOM 2496 N N . VAL B 1 144 ? 4.242 28.016 9.609 1 67.94 144 VAL B N 1
ATOM 2497 C CA . VAL B 1 144 ? 3.467 27.75 8.406 1 67.94 144 VAL B CA 1
ATOM 2498 C C . VAL B 1 144 ? 2.098 27.188 8.781 1 67.94 144 VAL B C 1
ATOM 2500 O O . VAL B 1 144 ? 1.944 26.562 9.836 1 67.94 144 VAL B O 1
ATOM 2503 N N . GLY B 1 145 ? 1.034 27.906 8.57 1 66.69 145 GLY B N 1
ATOM 2504 C CA . GLY B 1 145 ? -0.231 27.266 8.883 1 66.69 145 GLY B CA 1
ATOM 2505 C C . GLY B 1 145 ? -0.121 25.75 8.992 1 66.69 145 GLY B C 1
ATOM 2506 O O . GLY B 1 145 ? 0.564 25.125 8.188 1 66.69 145 GLY B O 1
ATOM 2507 N N . SER B 1 146 ? -0.242 25.203 10.328 1 81.25 146 SER B N 1
ATOM 2508 C CA . SER B 1 146 ? -0.118 23.766 10.531 1 81.25 146 SER B CA 1
ATOM 2509 C C . SER B 1 146 ? -1.448 23.156 10.953 1 81.25 146 SER B C 1
ATOM 2511 O O . SER B 1 146 ? -2.223 23.781 11.688 1 81.25 146 SER B O 1
ATOM 2513 N N . HIS B 1 147 ? -1.691 22.094 10.289 1 87.06 147 HIS B N 1
ATOM 2514 C CA . HIS B 1 147 ? -2.883 21.359 10.68 1 87.06 147 HIS B CA 1
ATOM 2515 C C . HIS B 1 147 ? -2.52 20.125 11.492 1 87.06 147 HIS B C 1
ATOM 2517 O O . HIS B 1 147 ? -1.398 19.625 11.398 1 87.06 147 HIS B O 1
ATOM 2523 N N . HIS B 1 148 ? -3.365 19.812 12.391 1 89.5 148 HIS B N 1
ATOM 2524 C CA . HIS B 1 148 ? -3.332 18.578 13.141 1 89.5 148 HIS B CA 1
ATOM 2525 C C . HIS B 1 148 ? -4.637 17.797 12.992 1 89.5 148 HIS B C 1
ATOM 2527 O O . HIS B 1 148 ? -5.699 18.391 12.82 1 89.5 148 HIS B O 1
ATOM 2533 N N . PHE B 1 149 ? -4.484 16.484 13.055 1 92.75 149 PHE B N 1
ATOM 2534 C CA . PHE B 1 149 ? -5.629 15.586 12.93 1 92.75 149 PHE B CA 1
ATOM 2535 C C . PHE B 1 149 ? -5.684 14.602 14.086 1 92.75 149 PHE B C 1
ATOM 2537 O O . PHE B 1 149 ? -4.672 13.984 14.438 1 92.75 149 PHE B O 1
ATOM 2544 N N . THR B 1 150 ? -6.871 14.445 14.656 1 92.06 150 THR B N 1
ATOM 2545 C CA . THR B 1 150 ? -6.973 13.531 15.797 1 92.06 150 THR B CA 1
ATOM 2546 C C . THR B 1 150 ? -8.383 12.969 15.914 1 92.06 150 THR B C 1
ATOM 2548 O O . THR B 1 150 ? -9.359 13.633 15.555 1 92.06 150 THR B O 1
ATOM 2551 N N . MET B 1 151 ? -8.438 11.758 16.453 1 92 151 MET B N 1
ATOM 2552 C CA . MET B 1 151 ? -9.727 11.148 16.781 1 92 151 MET B CA 1
ATOM 2553 C C . MET B 1 151 ? -10.086 11.383 18.25 1 92 151 MET B C 1
ATOM 2555 O O . MET B 1 151 ? -11.188 11.047 18.688 1 92 151 MET B O 1
ATOM 2559 N N . SER B 1 152 ? -9.195 11.859 18.891 1 90.56 152 SER B N 1
ATOM 2560 C CA . SER B 1 152 ? -9.383 12.047 20.328 1 90.56 152 SER B CA 1
ATOM 2561 C C . SER B 1 152 ? -10.086 13.367 20.625 1 90.56 152 SER B C 1
ATOM 2563 O O . SER B 1 152 ? -9.516 14.445 20.422 1 90.56 152 SER B O 1
ATOM 2565 N N . SER B 1 153 ? -11.281 13.273 21.203 1 91.06 153 SER B N 1
ATOM 2566 C CA . SER B 1 153 ? -11.984 14.492 21.594 1 91.06 153 SER B CA 1
ATOM 2567 C C . SER B 1 153 ? -11.234 15.219 22.703 1 91.06 153 SER B C 1
ATOM 2569 O O . SER B 1 153 ? -11.266 16.453 22.766 1 91.06 153 SER B O 1
ATOM 2571 N N . PHE B 1 154 ? -10.555 14.414 23.516 1 91.25 154 PHE B N 1
ATOM 2572 C CA . PHE B 1 154 ? -9.766 15.023 24.578 1 91.25 154 PHE B CA 1
ATOM 2573 C C . PHE B 1 154 ? -8.633 15.867 24 1 91.25 154 PHE B C 1
ATOM 2575 O O . PHE B 1 154 ? -8.43 17.016 24.422 1 91.25 154 PHE B O 1
ATOM 2582 N N . GLU B 1 155 ? -7.957 15.297 23.047 1 90.94 155 GLU B N 1
ATOM 2583 C CA . GLU B 1 155 ? -6.879 16.031 22.406 1 90.94 155 GLU B CA 1
ATOM 2584 C C . GLU B 1 155 ? -7.414 17.266 21.672 1 90.94 155 GLU B C 1
ATOM 2586 O O . GLU B 1 155 ? -6.832 18.344 21.766 1 90.94 155 GLU B O 1
ATOM 2591 N N . ARG B 1 156 ? -8.43 17.078 20.953 1 93.31 156 ARG B N 1
ATOM 2592 C CA . ARG B 1 156 ? -9.078 18.203 20.281 1 93.31 156 ARG B CA 1
ATOM 2593 C C . ARG B 1 156 ? -9.344 19.344 21.266 1 93.31 156 ARG B C 1
ATOM 2595 O O . ARG B 1 156 ? -8.922 20.484 21.016 1 93.31 156 ARG B O 1
ATOM 2602 N N . ASP B 1 157 ? -9.953 19.047 22.344 1 94.81 157 ASP B N 1
ATOM 2603 C CA . ASP B 1 157 ? -10.344 20.062 23.312 1 94.81 157 ASP B CA 1
ATOM 2604 C C . ASP B 1 157 ? -9.125 20.719 23.953 1 94.81 157 ASP B C 1
ATOM 2606 O O . ASP B 1 157 ? -9.109 21.922 24.203 1 94.81 157 ASP B O 1
ATOM 2610 N N . SER B 1 158 ? -8.125 19.891 24.234 1 93.38 158 SER B N 1
ATOM 2611 C CA . SER B 1 158 ? -6.887 20.422 24.812 1 93.38 158 SER B CA 1
ATOM 2612 C C . SER B 1 158 ? -6.215 21.406 23.859 1 93.38 158 SER B C 1
ATOM 2614 O O . SER B 1 158 ? -5.703 22.438 24.297 1 93.38 158 SER B O 1
ATOM 2616 N N . LEU B 1 159 ? -6.238 21.125 22.641 1 91.25 159 LEU B N 1
ATOM 2617 C CA . LEU B 1 159 ? -5.621 22 21.641 1 91.25 159 LEU B CA 1
ATOM 2618 C C . LEU B 1 159 ? -6.422 23.281 21.484 1 91.25 159 LEU B C 1
ATOM 2620 O O . LEU B 1 159 ? -5.844 24.359 21.312 1 91.25 159 LEU B O 1
ATOM 2624 N N . ILE B 1 160 ? -7.688 23.188 21.516 1 93.5 160 ILE B N 1
ATOM 2625 C CA . ILE B 1 160 ? -8.523 24.391 21.453 1 93.5 160 ILE B CA 1
ATOM 2626 C C . ILE B 1 160 ? -8.203 25.297 22.625 1 93.5 160 ILE B C 1
ATOM 2628 O O . ILE B 1 160 ? -8.039 26.516 22.453 1 93.5 160 ILE B O 1
ATOM 2632 N N . LYS B 1 161 ? -8.039 24.734 23.766 1 93.62 161 LYS B N 1
ATOM 2633 C CA . LYS B 1 161 ? -7.672 25.5 24.953 1 93.62 161 LYS B CA 1
ATOM 2634 C C . LYS B 1 161 ? -6.305 26.141 24.781 1 93.62 161 LYS B C 1
ATOM 2636 O O . LYS B 1 161 ? -6.07 27.25 25.297 1 93.62 161 LYS B O 1
ATOM 2641 N N . ALA B 1 162 ? -5.492 25.5 24.031 1 91 162 ALA B N 1
ATOM 2642 C CA . ALA B 1 162 ? -4.141 26 23.797 1 91 162 ALA B CA 1
ATOM 2643 C C . ALA B 1 162 ? -4.121 27.031 22.672 1 91 162 ALA B C 1
ATOM 2645 O O . ALA B 1 162 ? -3.055 27.516 22.281 1 91 162 ALA B O 1
ATOM 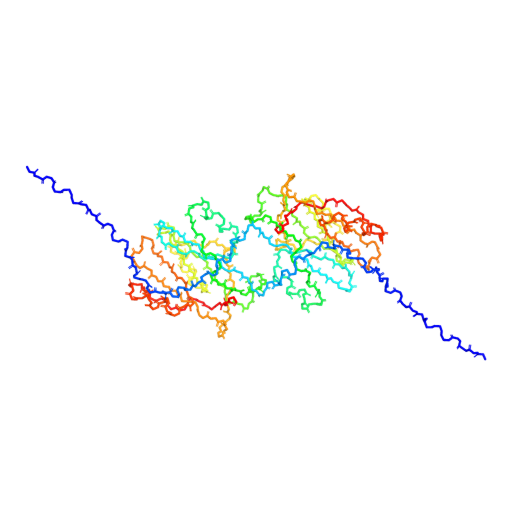2646 N N . GLY B 1 163 ? -5.285 27.312 22.109 1 90 163 GLY B N 1
ATOM 2647 C CA . GLY B 1 163 ? -5.352 28.406 21.156 1 90 163 GLY B CA 1
ATOM 2648 C C . GLY B 1 163 ? -5.512 27.938 19.719 1 90 163 GLY B C 1
ATOM 2649 O O . GLY B 1 163 ? -5.59 28.734 18.797 1 90 163 GLY B O 1
ATOM 2650 N N . TRP B 1 164 ? -5.609 26.656 19.547 1 91.06 164 TRP B N 1
ATOM 2651 C CA . TRP B 1 164 ? -5.844 26.141 18.203 1 91.06 164 TRP B CA 1
ATOM 2652 C C . TRP B 1 164 ? -7.285 26.391 17.781 1 91.06 164 TRP B C 1
ATOM 2654 O O . TRP B 1 164 ? -8.18 26.5 18.609 1 91.06 164 TRP B O 1
ATOM 2664 N N . LYS B 1 165 ? -7.465 26.469 16.484 1 93.88 165 LYS B N 1
ATOM 2665 C CA . LYS B 1 165 ? -8.805 26.625 15.922 1 93.88 165 LYS B CA 1
ATOM 2666 C C . LYS B 1 165 ? -9.375 25.281 15.477 1 93.88 165 LYS B C 1
ATOM 2668 O O . LYS B 1 165 ? -8.711 24.531 14.75 1 93.88 165 LYS B O 1
ATOM 2673 N N . ASN B 1 166 ? -10.578 25.047 15.953 1 95.56 166 ASN B N 1
ATOM 2674 C CA . ASN B 1 166 ? -11.281 23.844 15.539 1 95.56 166 ASN B CA 1
ATOM 2675 C C . ASN B 1 166 ? -11.93 24.016 14.164 1 95.56 166 ASN B C 1
ATOM 2677 O O . ASN B 1 166 ? -12.781 24.875 13.984 1 95.56 166 ASN B O 1
ATOM 2681 N N . GLU B 1 167 ? -11.555 23.172 13.242 1 93.25 167 GLU B N 1
ATOM 2682 C CA . GLU B 1 167 ? -12.133 23.25 11.898 1 93.25 167 GLU B CA 1
ATOM 2683 C C . GLU B 1 167 ? -13.148 22.141 11.672 1 93.25 167 GLU B C 1
ATOM 2685 O O . GLU B 1 167 ? -13.594 21.922 10.539 1 93.25 167 GLU B O 1
ATOM 2690 N N . GLY B 1 168 ? -13.461 21.406 12.68 1 94.62 168 GLY B N 1
ATOM 2691 C CA . GLY B 1 168 ? -14.492 20.375 12.625 1 94.62 168 GLY B CA 1
ATOM 2692 C C . GLY B 1 168 ? -13.961 19.031 12.172 1 94.62 168 GLY B C 1
ATOM 2693 O O . GLY B 1 168 ? -12.812 18.672 12.445 1 94.62 168 GLY B O 1
ATOM 2694 N N . ILE B 1 169 ? -14.922 18.281 11.594 1 93.69 169 ILE B N 1
ATOM 2695 C CA . ILE B 1 169 ? -14.594 16.922 11.148 1 93.69 169 ILE B CA 1
ATOM 2696 C C . ILE B 1 169 ? -14.062 16.969 9.719 1 93.69 169 ILE B C 1
ATOM 2698 O O . ILE B 1 169 ? -14.773 17.406 8.805 1 93.69 169 ILE B O 1
ATOM 2702 N N . ALA B 1 170 ? -12.836 16.484 9.562 1 93.88 170 ALA B N 1
ATOM 2703 C CA . ALA B 1 170 ? -12.234 16.453 8.234 1 93.88 170 ALA B CA 1
ATOM 2704 C C . ALA B 1 170 ? -12.781 15.273 7.422 1 93.88 170 ALA B C 1
ATOM 2706 O O . ALA B 1 170 ? -13.109 15.422 6.242 1 93.88 170 ALA B O 1
ATOM 2707 N N . PHE B 1 171 ? -12.844 14.156 8.016 1 95.56 171 PHE B N 1
ATOM 2708 C CA . PHE B 1 171 ? -13.344 12.898 7.473 1 95.56 171 PHE B CA 1
ATOM 2709 C C . PHE B 1 171 ? -13.523 11.867 8.578 1 95.56 171 PHE B C 1
ATOM 2711 O O . PHE B 1 171 ? -13.164 12.117 9.734 1 95.56 171 PHE B O 1
ATOM 2718 N N . ASN B 1 172 ? -14.141 10.742 8.211 1 95.94 172 ASN B N 1
ATOM 2719 C CA . ASN B 1 172 ? -14.203 9.594 9.102 1 95.94 172 ASN B CA 1
ATOM 2720 C C . ASN B 1 172 ? -13.195 8.516 8.695 1 95.94 172 ASN B C 1
ATOM 2722 O O . ASN B 1 172 ? -12.93 8.328 7.512 1 95.94 172 ASN B O 1
ATOM 2726 N N . ALA B 1 173 ? -12.617 7.883 9.688 1 95.81 173 ALA B N 1
ATOM 2727 C CA . ALA B 1 173 ? -11.672 6.789 9.469 1 95.81 173 ALA B CA 1
ATOM 2728 C C . ALA B 1 173 ? -11.836 5.707 10.531 1 95.81 173 ALA B C 1
ATOM 2730 O O . ALA B 1 173 ? -12.836 5.68 11.25 1 95.81 173 ALA B O 1
ATOM 2731 N N . TYR B 1 174 ? -10.977 4.73 10.445 1 91.62 174 TYR B N 1
ATOM 2732 C CA . TYR B 1 174 ? -11.078 3.619 11.383 1 91.62 174 TYR B CA 1
ATOM 2733 C C . TYR B 1 174 ? -9.93 3.635 12.375 1 91.62 174 TYR B C 1
ATOM 2735 O O . TYR B 1 174 ? -8.859 4.188 12.094 1 91.62 174 TYR B O 1
ATOM 2743 N N . THR B 1 175 ? -10.266 3.123 13.562 1 83 175 THR B N 1
ATOM 2744 C CA . THR B 1 175 ? -9.227 2.898 14.562 1 83 175 THR B CA 1
ATOM 2745 C C . THR B 1 175 ? -8.641 1.496 14.438 1 83 175 THR B C 1
ATOM 2747 O O . THR B 1 175 ? -9.219 0.637 13.766 1 83 175 THR B O 1
ATOM 2750 N N . LYS B 1 176 ? -7.457 1.205 15.031 1 74.75 176 LYS B N 1
ATOM 2751 C CA . LYS B 1 176 ? -6.891 -0.139 14.984 1 74.75 176 LYS B CA 1
ATOM 2752 C C . LYS B 1 176 ? -7.887 -1.173 15.508 1 74.75 176 LYS B C 1
ATOM 2754 O O . LYS B 1 176 ? -8.609 -0.916 16.469 1 74.75 176 LYS B O 1
#

pLDDT: mean 82.73, std 22.24, range [22.44, 98.44]

Solvent-accessible surface area (backbone atoms only — not comparable to full-atom values): 19821 Å² total; per-residue (Å²): 134,83,79,75,76,78,77,79,78,80,78,70,81,69,77,68,91,67,82,70,68,48,63,72,38,45,68,54,70,75,74,78,46,33,61,27,30,31,34,34,30,82,86,43,57,33,52,43,75,36,61,40,66,34,53,54,56,54,39,40,74,72,63,29,42,77,51,22,38,64,39,24,23,61,51,57,57,83,95,28,82,92,37,50,43,34,40,41,33,36,34,81,87,61,70,29,70,48,77,43,62,44,68,64,58,53,51,52,43,43,75,74,64,30,42,73,76,47,77,77,48,41,44,45,31,35,45,91,97,36,68,43,62,26,32,31,33,36,33,82,82,36,86,18,65,14,43,45,76,39,67,31,66,66,38,53,52,53,39,41,74,73,62,31,44,81,71,47,70,71,49,23,26,34,77,136,134,81,78,76,78,77,78,79,77,79,79,68,80,68,75,68,90,67,79,69,69,48,65,71,35,46,68,52,69,73,74,78,48,34,63,27,30,30,34,34,30,80,88,43,56,32,52,44,75,36,62,39,65,34,53,54,54,54,40,40,75,72,63,29,41,77,50,22,36,64,40,25,23,61,52,57,58,82,96,28,82,94,38,51,43,35,41,41,32,3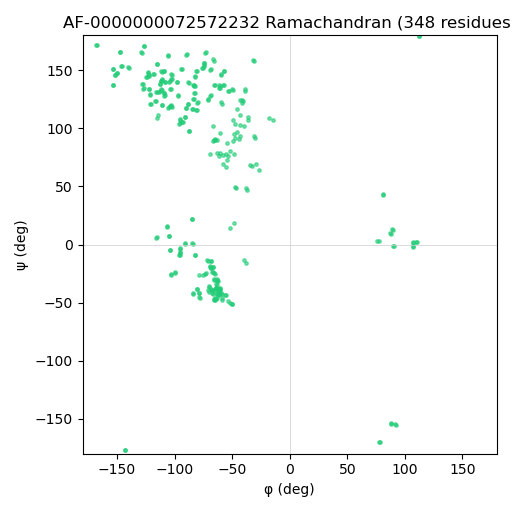5,35,82,87,60,70,28,71,46,77,42,62,44,67,64,59,52,52,53,42,42,75,74,64,30,41,70,75,47,77,77,48,41,46,45,31,33,44,90,97,36,67,44,61,26,32,31,33,37,33,82,83,38,85,18,65,14,42,48,76,39,66,28,67,66,38,54,53,53,40,40,74,71,63,31,44,80,71,47,70,71,48,25,26,34,76,135

Foldseek 3Di:
DDPPPPPPDPCPPPPDPDPPVPVPPPPPDDDQFQFWWWKADPVQGAIDIFSDPVVNVVVVVVVIGTPGGQFTFGDDDPVRPPFQKWWWKADPVQGYIDIASDPVVVVVCVVVPIDTPDSNGMDGHDDPPDAAFKWWKWDPPTSRTYIDIHRDPVVVVVVVVVPIHTPGTRGGGHDD/DPPPPPPPDPCPPPPDPDPPVPVPPPPPDPDQFQFWWWKADPQQGAIDIFSDPVVNVVVVVVVIGTPGGQFTFGDDDPVRPPFQKWWWKADPVQGYIDIASDPVVVVVCVVVPIDTPDSNGMGGHDDPPDAAFKWWKWDPPTSGTYIDIHRDPVVVVVVVVVPIHTPGTRGGGHDD